Protein 8TRW (pdb70)

Structure (mmCIF, N/CA/C/O backbone):
data_8TRW
#
_entry.id   8TRW
#
_cell.length_a   68.353
_cell.length_b   88.789
_cell.length_c   108.166
_cell.angle_alpha   90.00
_cell.angle_beta   90.00
_cell.angle_gamma   90.00
#
_symmetry.space_group_name_H-M   'I 2 2 2'
#
loop_
_entity.id
_entity.type
_entity.pdbx_description
1 polymer 'Lipoyl synthase, mitochondrial'
2 branched alpha-D-glucopyranose-(1-1)-alpha-D-glucopyranose
3 non-polymer 2,3-DIHYDROXY-1,4-DITHIOBUTANE
4 non-polymer 'SULFATE ION'
5 non-polymer 'IRON/SULFUR CLUSTER'
6 water water
#
loop_
_atom_site.group_PDB
_atom_site.id
_atom_site.type_symbol
_atom_site.label_atom_id
_atom_site.label_alt_id
_atom_site.label_comp_id
_atom_site.label_asym_id
_atom_site.label_entity_id
_atom_site.label_seq_id
_atom_site.pdbx_PDB_ins_code
_atom_site.Cartn_x
_atom_site.Cartn_y
_atom_site.Cartn_z
_atom_site.occupancy
_atom_site.B_iso_or_equiv
_atom_site.auth_seq_id
_atom_site.auth_comp_id
_atom_site.auth_asym_id
_atom_site.auth_atom_id
_atom_site.pdbx_PDB_model_num
ATOM 1 N N . ARG A 1 75 ? 18.843 13.640 34.289 1.00 33.22 75 ARG A N 1
ATOM 2 C CA . ARG A 1 75 ? 19.354 13.334 32.951 1.00 32.70 75 ARG A CA 1
ATOM 3 C C . ARG A 1 75 ? 20.499 14.289 32.589 1.00 23.21 75 ARG A C 1
ATOM 4 O O . ARG A 1 75 ? 20.261 15.480 32.410 1.00 26.58 75 ARG A O 1
ATOM 12 N N . LEU A 1 76 ? 21.719 13.756 32.479 1.00 23.15 76 LEU A N 1
ATOM 13 C CA . LEU A 1 76 ? 22.878 14.577 32.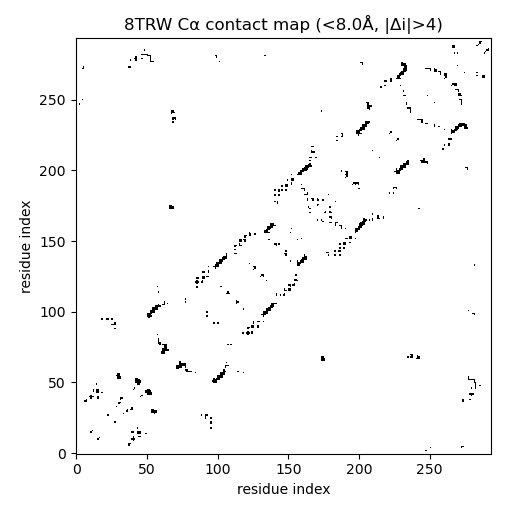160 1.00 19.70 76 LEU A CA 1
ATOM 14 C C . LEU A 1 76 ? 22.724 15.207 30.775 1.00 16.56 76 LEU A C 1
ATOM 15 O O . LEU A 1 76 ? 22.117 14.625 29.875 1.00 16.97 76 LEU A O 1
ATOM 20 N N . PRO A 1 77 ? 23.285 16.390 30.570 1.00 17.15 77 PRO A N 1
ATOM 21 C CA . PRO A 1 77 ? 23.278 16.990 29.238 1.00 16.87 77 PRO A CA 1
ATOM 22 C C . PRO A 1 77 ? 24.143 16.193 28.277 1.00 12.07 77 PRO A C 1
ATOM 23 O O . PRO A 1 77 ? 25.077 15.490 28.687 1.00 15.15 77 PRO A O 1
ATOM 27 N N . PRO A 1 78 ? 23.890 16.311 26.977 1.00 13.93 78 PRO A N 1
ATOM 28 C CA . PRO A 1 78 ? 24.531 15.409 26.010 1.00 16.81 78 PRO A CA 1
ATOM 29 C C . PRO A 1 78 ? 26.021 15.678 25.839 1.00 15.17 78 PRO A C 1
ATOM 30 O O . PRO A 1 78 ? 26.769 14.778 25.422 1.00 19.94 78 PRO A O 1
ATOM 34 N N . TRP A 1 79 ? 26.492 16.858 26.240 1.00 13.90 79 TRP A N 1
ATOM 35 C CA . TRP A 1 79 ? 27.908 17.140 26.128 1.00 15.09 79 TRP A CA 1
ATOM 36 C C . TRP A 1 79 ? 28.745 16.472 27.224 1.00 16.42 79 TRP A C 1
ATOM 37 O O . TRP A 1 79 ? 29.969 16.645 27.246 1.00 15.95 79 TRP A O 1
ATOM 48 N N . LEU A 1 80 ? 28.130 15.701 28.127 1.00 12.77 80 LEU A N 1
ATOM 49 C CA . LEU A 1 80 ? 28.870 14.932 29.124 1.00 13.16 80 LEU A CA 1
ATOM 50 C C . LEU A 1 80 ? 28.947 13.456 28.764 1.00 17.07 80 LEU A C 1
ATOM 51 O O . LEU A 1 80 ? 29.406 12.649 29.580 1.00 22.36 80 LEU A O 1
ATOM 56 N N . LYS A 1 81 ? 28.535 13.111 27.552 1.00 17.14 81 LYS A N 1
ATOM 57 C CA A LYS A 1 81 ? 28.553 11.749 27.053 0.42 25.39 81 LYS A CA 1
ATOM 58 C CA B LYS A 1 81 ? 28.525 11.756 27.027 0.58 25.39 81 LYS A CA 1
ATOM 59 C C . LYS A 1 81 ? 29.570 11.634 25.926 1.00 30.17 81 LYS A C 1
ATOM 60 O O . LYS A 1 81 ? 29.869 12.611 25.233 1.00 33.01 81 LYS A O 1
ATOM 71 N N . THR A 1 82 ? 30.112 10.430 25.754 1.00 30.19 82 THR A N 1
ATOM 72 C CA . THR A 1 82 ? 30.920 10.146 24.573 1.00 31.18 82 THR A CA 1
ATOM 73 C C . THR A 1 82 ? 30.438 8.859 23.927 1.00 31.58 82 THR A C 1
ATOM 74 O O . THR A 1 82 ? 29.772 8.028 24.558 1.00 31.46 82 THR A O 1
ATOM 78 N N . GLU A 1 83 ? 30.805 8.714 22.656 1.00 38.78 83 GLU A N 1
ATOM 79 C CA . GLU A 1 83 ? 30.615 7.460 21.947 1.00 40.05 83 GLU A CA 1
ATOM 80 C C . GLU A 1 83 ? 31.572 6.411 22.482 1.00 34.84 83 GLU A C 1
ATOM 81 O O . GLU A 1 83 ? 32.638 6.730 23.023 1.00 35.55 83 GLU A O 1
ATOM 87 N N . ILE A 1 84 ? 31.170 5.150 22.342 1.00 34.39 84 ILE A N 1
ATOM 88 C CA . ILE A 1 84 ? 32.019 4.030 22.718 1.00 34.48 84 ILE A CA 1
ATOM 89 C C . ILE A 1 84 ? 33.354 4.209 22.007 1.00 30.61 84 ILE A C 1
ATOM 90 O O . ILE A 1 84 ? 33.393 4.686 20.860 1.00 34.46 84 ILE A O 1
ATOM 95 N N . PRO A 1 85 ? 34.464 3.881 22.656 1.00 32.03 85 PRO A N 1
ATOM 96 C CA . PRO A 1 85 ? 35.758 3.939 21.971 1.00 28.52 85 PRO A CA 1
ATOM 97 C C . PRO A 1 85 ? 35.846 2.811 20.960 1.00 30.73 85 PRO A C 1
ATOM 98 O O . PRO A 1 85 ? 35.523 1.663 21.274 1.00 29.70 85 PRO A O 1
ATOM 102 N N . MET A 1 86 ? 36.270 3.148 19.736 1.00 29.69 86 MET A N 1
ATOM 103 C CA . MET A 1 86 ? 36.336 2.169 18.659 1.00 37.46 86 MET A CA 1
ATOM 104 C C . MET A 1 86 ? 37.574 2.303 17.788 1.00 32.63 86 MET A C 1
ATOM 105 O O . MET A 1 86 ? 37.717 1.537 16.829 1.00 37.04 86 MET A O 1
ATOM 110 N N . GLY A 1 87 ? 38.466 3.239 18.084 1.00 27.31 87 GLY A N 1
ATOM 111 C CA . GLY A 1 87 ? 39.580 3.486 17.192 1.00 33.71 87 GLY A CA 1
ATOM 112 C C . GLY A 1 87 ? 40.546 2.318 17.123 1.00 35.41 87 GLY A C 1
ATOM 113 O O . GLY A 1 87 ? 40.705 1.544 18.069 1.00 31.31 87 GLY A O 1
ATOM 114 N N . LYS A 1 88 ? 41.174 2.198 15.953 1.00 33.88 88 LYS A N 1
ATOM 115 C CA . LYS A 1 88 ? 42.272 1.266 15.720 1.00 33.30 88 LYS A CA 1
ATOM 116 C C . LYS A 1 88 ? 43.378 1.423 16.765 1.00 33.97 88 LYS A C 1
ATOM 117 O O . LYS A 1 88 ? 43.903 0.434 17.295 1.00 28.35 88 LYS A O 1
ATOM 123 N N . ASN A 1 89 ? 43.760 2.667 17.057 1.00 26.73 89 ASN A N 1
ATOM 124 C CA . ASN A 1 89 ? 44.835 2.911 18.019 1.00 19.36 89 ASN A CA 1
ATOM 125 C C . ASN A 1 89 ? 44.413 2.536 19.430 1.00 25.71 89 ASN A C 1
ATOM 126 O O . ASN A 1 89 ? 45.199 1.953 20.190 1.00 21.41 89 ASN A O 1
ATOM 131 N N . TYR A 1 90 ? 43.194 2.922 19.819 1.00 25.14 90 TYR A N 1
ATOM 132 C CA . TYR A 1 90 ? 42.659 2.510 21.111 1.00 22.84 90 TYR A CA 1
ATOM 133 C C . TYR A 1 90 ? 42.682 0.996 21.243 1.00 25.85 90 TYR A C 1
ATOM 134 O O . TYR A 1 90 ? 43.110 0.447 22.264 1.00 22.58 90 TYR A O 1
ATOM 143 N N . ASN A 1 91 ? 42.241 0.293 20.202 1.00 21.50 91 ASN A N 1
ATOM 144 C CA . ASN A 1 91 ? 42.163 -1.156 20.318 1.00 26.61 91 ASN A CA 1
ATOM 145 C C . ASN A 1 91 ? 43.544 -1.773 20.506 1.00 27.51 91 ASN A C 1
ATOM 146 O O . ASN A 1 91 ? 43.718 -2.677 21.332 1.00 22.78 91 ASN A O 1
ATOM 151 N N . LYS A 1 92 ? 44.543 -1.268 19.777 1.00 25.52 92 LYS A N 1
ATOM 152 C CA . LYS A 1 92 ? 45.897 -1.797 19.893 1.00 22.61 92 LYS A CA 1
ATOM 153 C C . LYS A 1 92 ? 46.480 -1.539 21.279 1.00 24.91 92 LYS A C 1
ATOM 154 O O . LYS A 1 92 ? 47.075 -2.445 21.879 1.00 23.11 92 LYS A O 1
ATOM 160 N N . LEU A 1 93 ? 46.304 -0.320 21.820 1.00 20.49 93 LEU A N 1
ATOM 161 C CA . LEU A 1 93 ? 46.755 -0.046 23.189 1.00 17.58 93 LEU A CA 1
ATOM 162 C C . LEU A 1 93 ? 46.043 -0.930 24.204 1.00 18.70 93 LEU A C 1
ATOM 163 O O . LEU A 1 93 ? 46.665 -1.460 25.137 1.00 19.15 93 LEU A O 1
ATOM 168 N N . LYS A 1 94 ? 44.731 -1.096 24.038 1.00 20.47 94 LYS A N 1
ATOM 169 C CA . LYS A 1 94 ? 43.948 -1.905 24.961 1.00 21.57 94 LYS A CA 1
ATOM 170 C C . LYS A 1 94 ? 44.411 -3.362 24.953 1.00 25.78 94 LYS A C 1
ATOM 171 O O . LYS A 1 94 ? 44.581 -3.971 26.013 1.00 23.96 94 LYS A O 1
ATOM 177 N N . ASN A 1 95 ? 44.657 -3.929 23.767 1.00 23.82 95 ASN A N 1
ATOM 178 C CA . ASN A 1 95 ? 45.091 -5.321 23.721 1.00 28.52 95 ASN A CA 1
ATOM 179 C C . ASN A 1 95 ? 46.450 -5.490 24.392 1.00 30.11 95 ASN A C 1
ATOM 180 O O . ASN A 1 95 ? 46.626 -6.370 25.240 1.00 30.68 95 ASN A O 1
ATOM 185 N N . THR A 1 96 ? 47.403 -4.612 24.066 1.00 26.02 96 THR A N 1
ATOM 186 C CA . THR A 1 96 ? 48.741 -4.699 24.659 1.00 24.49 96 THR A CA 1
ATOM 187 C C . THR A 1 96 ? 48.698 -4.584 26.182 1.00 26.93 96 THR A C 1
ATOM 188 O O . THR A 1 96 ? 49.412 -5.310 26.892 1.00 25.86 96 THR A O 1
ATOM 192 N N . LEU A 1 97 ? 47.869 -3.676 26.705 1.00 26.63 97 LEU A N 1
ATOM 193 C CA . LEU A 1 97 ? 47.798 -3.477 28.149 1.00 18.18 97 LEU A CA 1
ATOM 194 C C . LEU A 1 97 ? 47.348 -4.737 28.871 1.00 25.89 97 LEU A C 1
ATOM 195 O O . LEU A 1 97 ? 47.725 -4.961 30.020 1.00 22.60 97 LEU A O 1
ATOM 200 N N . ARG A 1 98 ? 46.542 -5.575 28.226 1.00 26.72 98 ARG A N 1
ATOM 201 C CA . ARG A 1 98 ? 45.926 -6.648 28.999 1.00 36.24 98 ARG A CA 1
ATOM 202 C C . ARG A 1 98 ? 46.944 -7.693 29.437 1.00 32.03 98 ARG A C 1
ATOM 203 O O . ARG A 1 98 ? 46.755 -8.348 30.472 1.00 35.51 98 ARG A O 1
ATOM 211 N N . ASN A 1 99 ? 48.038 -7.849 28.696 1.00 28.51 99 ASN A N 1
ATOM 212 C CA . ASN A 1 99 ? 49.074 -8.786 29.104 1.00 35.53 99 ASN A CA 1
ATOM 213 C C . ASN A 1 99 ? 50.166 -8.134 29.939 1.00 31.47 99 ASN A C 1
ATOM 214 O O . ASN A 1 99 ? 51.136 -8.810 30.290 1.00 35.73 99 ASN A O 1
ATOM 219 N N . LEU A 1 100 ? 50.024 -6.854 30.289 1.00 29.98 100 LEU A N 1
ATOM 220 C CA . LEU A 1 100 ? 50.949 -6.183 31.196 1.00 27.82 100 LEU A CA 1
ATOM 221 C C . LEU A 1 100 ? 50.387 -6.181 32.609 1.00 32.36 100 LEU A C 1
ATOM 222 O O . LEU A 1 100 ? 49.190 -6.375 32.824 1.00 40.06 100 LEU A O 1
ATOM 227 N N . ASN A 1 101 ? 51.264 -5.930 33.576 1.00 36.18 101 ASN A N 1
ATOM 228 C CA . ASN A 1 101 ? 50.855 -5.796 34.975 1.00 37.92 101 ASN A CA 1
ATOM 229 C C . ASN A 1 101 ? 50.817 -4.305 35.301 1.00 39.16 101 ASN A C 1
ATOM 230 O O . ASN A 1 101 ? 51.797 -3.725 35.780 1.00 40.77 101 ASN A O 1
ATOM 235 N N . LEU A 1 102 ? 49.663 -3.685 35.042 1.00 31.23 102 LEU A N 1
ATOM 236 C CA . LEU A 1 102 ? 49.532 -2.233 35.089 1.00 29.96 102 LEU A CA 1
ATOM 237 C C . LEU A 1 102 ? 48.053 -1.874 35.107 1.00 24.99 102 LEU A C 1
ATOM 238 O O . LEU A 1 102 ? 47.303 -2.328 34.241 1.00 32.71 102 LEU A O 1
ATOM 243 N N . HIS A 1 103 ? 47.635 -1.085 36.098 1.00 22.27 103 HIS A N 1
ATOM 244 C CA . HIS A 1 103 ? 46.287 -0.536 36.149 1.00 27.71 103 HIS A CA 1
ATOM 245 C C . HIS A 1 103 ? 46.291 0.938 35.764 1.00 21.27 103 HIS A C 1
ATOM 246 O O . HIS A 1 103 ? 47.217 1.679 36.100 1.00 22.53 103 HIS A O 1
ATOM 253 N N . THR A 1 104 ? 45.224 1.378 35.104 1.00 18.63 104 THR A N 1
ATOM 254 C CA . THR A 1 104 ? 45.107 2.783 34.734 1.00 16.84 104 THR A CA 1
ATOM 255 C C . THR A 1 104 ? 43.892 3.408 35.391 1.00 16.62 104 THR A C 1
ATOM 256 O O . THR A 1 104 ? 42.868 2.747 35.612 1.00 16.86 104 THR A O 1
ATOM 260 N N . VAL A 1 105 ? 44.028 4.693 35.721 1.00 13.27 105 VAL A N 1
ATOM 261 C CA . VAL A 1 105 ? 42.879 5.475 36.164 1.00 13.11 105 VAL A CA 1
ATOM 262 C C . VAL A 1 105 ? 41.847 5.528 35.049 1.00 13.75 105 VAL A C 1
ATOM 263 O O . VAL A 1 105 ? 40.637 5.508 35.312 1.00 16.72 105 VAL A O 1
ATOM 267 N N . CYS A 1 106 ? 42.314 5.573 33.784 1.00 13.91 106 CYS A N 1
ATOM 268 C CA . CYS A 1 106 ? 41.427 5.634 32.626 1.00 12.67 106 CYS A CA 1
ATOM 269 C C . CYS A 1 106 ? 40.377 4.549 32.708 1.00 15.91 106 CYS A C 1
ATOM 270 O O . CYS A 1 106 ? 39.188 4.794 32.479 1.00 18.49 106 CYS A O 1
ATOM 273 N N . GLU A 1 107 ? 40.815 3.338 33.019 1.00 14.17 107 GLU A N 1
ATOM 274 C CA . GLU A 1 107 ? 39.885 2.215 33.109 1.00 18.37 107 GLU A CA 1
ATOM 275 C C . GLU A 1 107 ? 39.190 2.157 34.457 1.00 22.79 107 GLU A C 1
ATOM 276 O O . GLU A 1 107 ? 37.979 1.913 34.527 1.00 21.45 107 GLU A O 1
ATOM 282 N N . GLU A 1 108 ? 39.937 2.351 35.537 1.00 22.10 108 GLU A N 1
ATOM 283 C CA . GLU A 1 108 ? 39.360 2.175 36.863 1.00 27.33 108 GLU A CA 1
ATOM 284 C C . GLU A 1 108 ? 38.257 3.187 37.127 1.00 28.89 108 GLU A C 1
ATOM 285 O O . GLU A 1 108 ? 37.215 2.846 37.708 1.00 25.60 108 GLU A O 1
ATOM 291 N N . ALA A 1 109 ? 38.450 4.428 36.679 1.00 19.20 109 ALA A N 1
ATOM 292 C CA . ALA A 1 109 ? 37.464 5.488 36.821 1.00 19.48 109 ALA A CA 1
ATOM 293 C C . ALA A 1 109 ? 36.402 5.463 35.725 1.00 20.70 109 ALA A C 1
ATOM 294 O O . ALA A 1 109 ? 35.543 6.360 35.703 1.00 28.24 109 ALA A O 1
ATOM 296 N N . ARG A 1 110 ? 36.450 4.487 34.820 1.00 19.43 110 ARG A N 1
ATOM 297 C CA . ARG A 1 110 ? 35.508 4.405 33.712 1.00 19.33 110 ARG A CA 1
ATOM 298 C C . ARG A 1 110 ? 35.459 5.741 32.977 1.00 24.40 110 ARG A C 1
ATOM 299 O O . ARG A 1 110 ? 34.400 6.344 32.793 1.00 20.76 110 ARG A O 1
ATOM 307 N N . CYS A 1 111 ? 36.637 6.244 32.596 1.00 17.51 111 CYS A N 1
ATOM 308 C CA . CYS A 1 111 ? 36.672 7.605 32.093 1.00 15.04 111 CYS A CA 1
ATOM 309 C C . CYS A 1 111 ? 36.049 7.666 30.703 1.00 14.55 111 CYS A C 1
ATOM 310 O O . CYS A 1 111 ? 36.355 6.840 29.840 1.00 17.32 111 CYS A O 1
ATOM 313 N N . PRO A 1 112 ? 35.208 8.664 30.437 1.00 15.27 112 PRO A N 1
ATOM 314 C CA . PRO A 1 112 ? 34.591 8.754 29.110 1.00 16.78 112 PRO A CA 1
ATOM 315 C C . PRO A 1 112 ? 35.555 9.174 28.032 1.00 15.65 112 PRO A C 1
ATOM 316 O O . PRO A 1 112 ? 35.185 9.118 26.857 1.00 16.54 112 PRO A O 1
ATOM 320 N N . ASN A 1 113 ? 36.784 9.589 28.381 1.00 12.70 113 ASN A N 1
ATOM 321 C CA . ASN A 1 113 ? 37.682 10.133 27.373 1.00 13.59 113 ASN A CA 1
ATOM 322 C C . ASN A 1 113 ? 38.640 9.108 26.779 1.00 12.83 113 ASN A C 1
ATOM 323 O O . ASN A 1 113 ? 39.451 9.478 25.933 1.00 11.23 113 ASN A O 1
ATOM 328 N N . ILE A 1 114 ? 38.528 7.830 27.146 1.00 12.59 114 ILE A N 1
ATOM 329 C CA . ILE A 1 114 ? 39.610 6.891 26.837 1.00 13.64 114 ILE A CA 1
ATOM 330 C C . ILE A 1 114 ? 39.834 6.752 25.334 1.00 15.13 114 ILE A C 1
ATOM 331 O O . ILE A 1 114 ? 40.979 6.661 24.875 1.00 15.55 114 ILE A O 1
ATOM 336 N N . GLY A 1 115 ? 38.763 6.773 24.537 1.00 14.20 115 GLY A N 1
ATOM 337 C CA . GLY A 1 115 ? 38.929 6.640 23.101 1.00 19.00 115 GLY A CA 1
ATOM 338 C C . GLY A 1 115 ? 39.682 7.796 22.484 1.00 19.98 115 GLY A C 1
ATOM 339 O O . GLY A 1 115 ? 40.339 7.640 21.445 1.00 24.04 115 GLY A O 1
ATOM 340 N N . GLU A 1 116 ? 39.601 8.963 23.107 1.00 14.31 116 GLU A N 1
ATOM 341 C CA . GLU A 1 116 ? 40.318 10.131 22.623 1.00 16.39 116 GLU A CA 1
ATOM 342 C C . GLU A 1 116 ? 41.756 10.139 23.145 1.00 14.17 116 GLU A C 1
ATOM 343 O O . GLU A 1 116 ? 42.706 10.359 22.381 1.00 15.06 116 GLU A O 1
ATOM 349 N N . CYS A 1 117 ? 41.938 9.888 24.436 1.00 11.51 117 CYS A N 1
ATOM 350 C CA . CYS A 1 117 ? 43.303 9.935 24.989 1.00 11.76 117 CYS A CA 1
ATOM 351 C C . CYS A 1 117 ? 44.193 8.818 24.454 1.00 12.76 117 CYS A C 1
ATOM 352 O O . CYS A 1 117 ? 45.391 9.020 24.256 1.00 11.84 117 CYS A O 1
ATOM 355 N N . TRP A 1 118 ? 43.656 7.612 24.297 1.00 12.24 118 TRP A N 1
ATOM 356 C CA . TRP A 1 118 ? 44.452 6.477 23.823 1.00 12.44 118 TRP A CA 1
ATOM 357 C C . TRP A 1 118 ? 44.488 6.446 22.287 1.00 13.30 118 TRP A C 1
ATOM 358 O O . TRP A 1 118 ? 43.902 5.582 21.628 1.00 19.10 118 TRP A O 1
ATOM 369 N N . GLY A 1 119 ? 45.186 7.432 21.710 1.00 13.06 119 GLY A N 1
ATOM 370 C CA . GLY A 1 119 ? 45.471 7.422 20.292 1.00 14.96 119 GLY A CA 1
ATOM 371 C C . GLY A 1 119 ? 44.419 8.030 19.406 1.00 16.93 119 GLY A C 1
ATOM 372 O O . GLY A 1 119 ? 44.550 7.945 18.180 1.00 19.40 119 GLY A O 1
ATOM 373 N N . GLY A 1 120 ? 43.415 8.696 19.971 1.00 17.22 120 GLY A N 1
ATOM 374 C CA . GLY A 1 120 ? 42.345 9.193 19.141 1.00 19.16 120 GLY A CA 1
ATOM 375 C C . GLY A 1 120 ? 42.507 10.597 18.605 1.00 19.21 120 GLY A C 1
ATOM 376 O O . GLY A 1 120 ? 41.663 11.045 17.814 1.00 26.04 120 GLY A O 1
ATOM 377 N N . GLY A 1 121 ? 43.558 11.316 18.991 1.00 18.64 121 GLY A N 1
ATOM 378 C CA . GLY A 1 121 ? 43.699 12.718 18.640 1.00 25.66 121 GLY A CA 1
ATOM 379 C C . GLY A 1 121 ? 44.487 12.945 17.353 1.00 23.97 121 GLY A C 1
ATOM 380 O O . GLY A 1 121 ? 44.894 12.014 16.657 1.00 21.17 121 GLY A O 1
ATOM 381 N N . GLU A 1 122 ? 44.734 14.234 17.076 1.00 20.39 122 GLU A N 1
ATOM 382 C CA . GLU A 1 122 ? 45.344 14.678 15.823 1.00 24.23 122 GLU A CA 1
ATOM 383 C C . GLU A 1 122 ? 46.752 14.122 15.628 1.00 26.30 122 GLU A C 1
ATOM 384 O O . GLU A 1 122 ? 47.151 13.808 14.502 1.00 26.12 122 GLU A O 1
ATOM 390 N N . TYR A 1 123 ? 47.530 14.013 16.698 1.00 23.61 123 TYR A N 1
ATOM 391 C CA . TYR A 1 123 ? 48.861 13.429 16.619 1.00 22.38 123 TYR A CA 1
ATOM 392 C C . TYR A 1 123 ? 48.882 11.944 16.923 1.00 24.28 123 TYR A C 1
ATOM 393 O O . TYR A 1 123 ? 49.969 11.346 16.965 1.00 24.19 123 TYR A O 1
ATOM 402 N N . ALA A 1 124 ? 47.718 11.350 17.197 1.00 20.71 124 ALA A N 1
ATOM 403 C CA . ALA A 1 124 ? 47.616 9.938 17.530 1.00 22.70 124 ALA A CA 1
ATOM 404 C C . ALA A 1 124 ? 48.456 9.571 18.753 1.00 19.66 124 ALA A C 1
ATOM 405 O O . ALA A 1 124 ? 48.905 8.432 18.872 1.00 21.49 124 ALA A O 1
ATOM 407 N N . THR A 1 125 ? 48.664 10.517 19.677 1.00 17.36 125 THR A N 1
ATOM 408 C CA . THR A 1 125 ? 49.424 10.198 20.877 1.00 16.53 125 THR A CA 1
ATOM 409 C C . THR A 1 125 ? 48.595 9.357 21.820 1.00 15.89 125 THR A C 1
ATOM 410 O O . THR A 1 125 ? 47.357 9.411 21.816 1.00 16.35 125 THR A O 1
ATOM 414 N N . ALA A 1 126 ? 49.296 8.559 22.622 1.00 15.36 126 ALA A N 1
ATOM 415 C CA . ALA A 1 126 ? 48.683 7.791 23.696 1.00 14.01 126 ALA A CA 1
ATOM 416 C C . ALA A 1 126 ? 49.047 8.450 25.024 1.00 14.28 126 ALA A C 1
ATOM 417 O O . ALA A 1 126 ? 50.229 8.504 25.388 1.00 12.42 126 ALA A O 1
ATOM 419 N N . THR A 1 127 ? 48.026 8.962 25.718 1.00 13.11 127 THR A N 1
ATOM 420 C CA . THR A 1 127 ? 48.119 9.497 27.073 1.00 11.03 127 THR A CA 1
ATOM 421 C C . THR A 1 127 ? 47.342 8.589 28.015 1.00 9.45 127 THR A C 1
ATOM 422 O O . THR A 1 127 ? 46.218 8.187 27.713 1.00 10.88 127 THR A O 1
ATOM 426 N N . ALA A 1 128 ? 47.901 8.309 29.187 1.00 10.58 128 ALA A N 1
ATOM 427 C CA . ALA A 1 128 ? 47.152 7.581 30.205 1.00 11.12 128 ALA A CA 1
ATOM 428 C C . ALA A 1 128 ? 47.607 8.069 31.575 1.00 11.65 128 ALA A C 1
ATOM 429 O O . ALA A 1 128 ? 48.681 8.670 31.720 1.00 10.60 128 ALA A O 1
ATOM 431 N N . THR A 1 129 ? 46.777 7.810 32.585 1.00 9.73 129 THR A N 1
ATOM 432 C CA . THR A 1 129 ? 47.020 8.213 33.949 1.00 8.94 129 THR A CA 1
ATOM 433 C C . THR A 1 129 ? 47.156 6.974 34.811 1.00 11.30 129 THR A C 1
ATOM 434 O O . THR A 1 129 ? 46.302 6.082 34.748 1.00 12.92 129 THR A O 1
ATOM 438 N N . ILE A 1 130 ? 48.235 6.921 35.593 1.00 10.55 130 ILE A N 1
ATOM 439 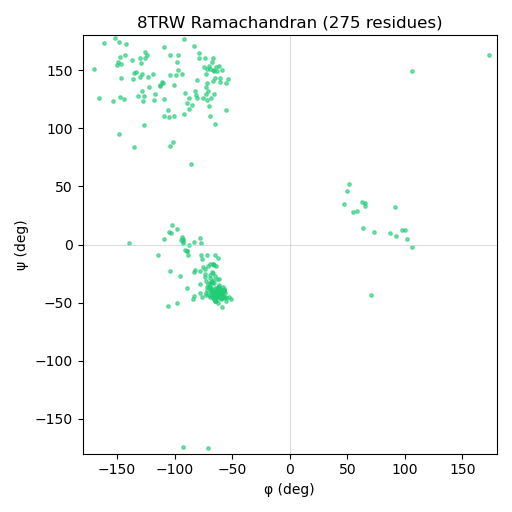C CA . ILE A 1 130 ? 48.558 5.779 36.445 1.00 11.08 130 ILE A CA 1
ATOM 440 C C . ILE A 1 130 ? 48.764 6.280 37.869 1.00 12.08 130 ILE A C 1
ATOM 441 O O . ILE A 1 130 ? 49.535 7.214 38.092 1.00 11.81 130 ILE A O 1
ATOM 446 N N . MET A 1 131 ? 48.068 5.675 38.836 1.00 13.09 131 MET A N 1
ATOM 447 C CA A MET A 1 131 ? 48.184 6.096 40.224 0.52 11.01 131 MET A CA 1
ATOM 448 C CA B MET A 1 131 ? 48.178 6.091 40.232 0.48 11.04 131 MET A CA 1
ATOM 449 C C . MET A 1 131 ? 49.295 5.312 40.911 1.00 15.91 131 MET A C 1
ATOM 450 O O . MET A 1 131 ? 49.326 4.083 40.843 1.00 19.78 131 MET A O 1
ATOM 459 N N . LEU A 1 132 ? 50.196 6.023 41.565 1.00 12.39 132 LEU A N 1
ATOM 460 C CA . LEU A 1 132 ? 51.271 5.399 42.333 1.00 14.50 132 LEU A CA 1
ATOM 461 C C . LEU A 1 132 ? 50.854 5.341 43.798 1.00 16.24 132 LEU A C 1
ATOM 462 O O . LEU A 1 132 ? 50.103 6.197 44.273 1.00 17.66 132 LEU A O 1
ATOM 467 N N . MET A 1 133 ? 51.345 4.322 44.518 1.00 14.48 133 MET A N 1
ATOM 468 C CA . MET A 1 133 ? 51.139 4.201 45.967 1.00 17.43 133 MET A CA 1
ATOM 469 C C . MET A 1 133 ? 49.671 3.998 46.327 1.00 28.54 133 MET A C 1
ATOM 470 O O . MET A 1 133 ? 49.199 4.523 47.346 1.00 20.36 133 MET A O 1
ATOM 475 N N . GLY A 1 134 ? 48.939 3.271 45.496 1.00 18.87 134 GLY A N 1
ATOM 476 C CA . GLY A 1 134 ? 47.605 2.828 45.856 1.00 21.55 134 GLY A CA 1
ATOM 477 C C . GLY A 1 134 ? 46.529 3.597 45.117 1.00 26.98 134 GLY A C 1
ATOM 478 O O . GLY A 1 134 ? 46.687 4.780 44.788 1.00 30.14 134 GLY A O 1
ATOM 479 N N . ASP A 1 135 ? 45.401 2.924 44.870 1.00 21.54 135 ASP A N 1
ATOM 480 C CA . ASP A 1 135 ? 44.299 3.522 44.129 1.00 19.18 135 ASP A CA 1
ATOM 481 C C . ASP A 1 135 ? 43.157 3.980 45.044 1.00 15.90 135 ASP A C 1
ATOM 482 O O . ASP A 1 135 ? 42.034 4.199 44.575 1.00 23.03 135 ASP A O 1
ATOM 487 N N . THR A 1 136 ? 43.415 4.110 46.333 1.00 13.43 136 THR A N 1
ATOM 488 C CA . THR A 1 136 ? 42.430 4.658 47.257 1.00 14.19 136 THR A CA 1
ATOM 489 C C . THR A 1 136 ? 43.048 5.815 48.027 1.00 14.64 136 THR A C 1
ATOM 490 O O . THR A 1 136 ? 44.275 5.991 48.052 1.00 16.35 136 THR A O 1
ATOM 494 N N . CYS A 1 137 ? 42.191 6.601 48.682 1.00 12.58 137 CYS A N 1
ATOM 495 C CA . CYS A 1 137 ? 42.649 7.679 49.556 1.00 11.91 137 CYS A CA 1
ATOM 496 C C . CYS A 1 137 ? 41.839 7.649 50.840 1.00 13.64 137 CYS A C 1
ATOM 497 O O . CYS A 1 137 ? 40.653 7.340 50.813 1.00 13.34 137 CYS A O 1
ATOM 500 N N . THR A 1 138 ? 42.467 8.034 51.952 1.00 12.91 138 THR A N 1
ATOM 501 C CA . THR A 1 138 ? 41.730 8.063 53.204 1.00 13.59 138 THR A CA 1
ATOM 502 C C . THR A 1 138 ? 41.000 9.367 53.489 1.00 13.35 138 THR A C 1
ATOM 503 O O . THR A 1 138 ? 40.215 9.397 54.443 1.00 13.99 138 THR A O 1
ATOM 507 N N . ARG A 1 139 ? 41.204 10.454 52.709 1.00 12.60 139 ARG A N 1
ATOM 508 C CA A ARG A 1 139 ? 40.739 11.769 53.150 0.37 13.13 139 ARG A CA 1
ATOM 509 C CA B ARG A 1 139 ? 40.733 11.751 53.191 0.63 13.18 139 ARG A CA 1
ATOM 510 C C . ARG A 1 139 ? 39.253 12.001 52.922 1.00 16.53 139 ARG A C 1
ATOM 511 O O . ARG A 1 139 ? 38.653 12.822 53.625 1.00 14.33 139 ARG A O 1
ATOM 526 N N . GLY A 1 140 ? 38.658 11.353 51.918 1.00 13.49 140 GLY A N 1
ATOM 527 C CA . GLY A 1 140 ? 37.214 11.534 51.708 1.00 14.53 140 GLY A CA 1
ATOM 528 C C . GLY A 1 140 ? 36.756 12.940 51.355 1.00 12.50 140 GLY A C 1
ATOM 529 O O . GLY A 1 140 ? 35.673 13.370 51.784 1.00 13.18 140 GLY A O 1
ATOM 530 N N . CYS A 1 141 ? 37.550 13.667 50.571 1.00 11.10 141 CYS A N 1
ATOM 531 C CA . CYS A 1 141 ? 37.199 15.048 50.226 1.00 10.76 141 CYS A CA 1
ATOM 532 C C . CYS A 1 141 ? 35.854 15.113 49.514 1.00 12.53 141 CYS A C 1
ATOM 533 O O . CYS A 1 141 ? 35.458 14.193 48.793 1.00 12.21 141 CYS A O 1
ATOM 536 N N . ARG A 1 142 ? 35.176 16.247 49.703 1.00 10.88 142 ARG A N 1
ATOM 537 C CA . ARG A 1 142 ? 33.773 16.425 49.321 1.00 11.59 142 ARG A CA 1
ATOM 538 C C . ARG A 1 142 ? 33.526 16.378 47.816 1.00 11.53 142 ARG A C 1
ATOM 539 O O . ARG A 1 142 ? 32.379 16.206 47.410 1.00 12.34 142 ARG A O 1
ATOM 547 N N . PHE A 1 143 ? 34.557 16.547 46.995 1.00 10.50 143 PHE A N 1
ATOM 548 C CA . PHE A 1 143 ? 34.404 16.629 45.539 1.00 10.69 143 PHE A CA 1
ATOM 549 C C . PHE A 1 143 ? 35.055 15.456 44.835 1.00 13.45 143 PHE A C 1
ATOM 550 O O . PHE A 1 143 ? 34.917 15.318 43.616 1.00 12.83 143 PHE A O 1
ATOM 558 N N . CYS A 1 144 ? 35.807 14.634 45.544 1.00 11.04 144 CYS A N 1
ATOM 559 C CA . CYS A 1 144 ? 36.805 13.783 44.911 1.00 9.74 144 CYS A CA 1
ATOM 560 C C . CYS A 1 144 ? 36.254 12.418 44.525 1.00 11.43 144 CYS A C 1
ATOM 561 O O . CYS A 1 144 ? 35.510 11.798 45.286 1.00 13.04 144 CYS A O 1
ATOM 564 N N A SER A 1 145 ? 36.629 11.959 43.321 0.41 12.74 145 SER A N 1
ATOM 565 N N B SER A 1 145 ? 36.624 11.950 43.330 0.59 12.73 145 SER A N 1
ATOM 566 C CA A SER A 1 145 ? 36.159 10.690 42.783 0.41 14.02 145 SER A CA 1
ATOM 567 C CA B SER A 1 145 ? 36.121 10.678 42.839 0.59 13.86 145 SER A CA 1
ATOM 568 C C A SER A 1 145 ? 37.054 9.514 43.138 0.41 14.28 145 SER A C 1
ATOM 569 C C B SER A 1 145 ? 37.056 9.513 43.131 0.59 14.23 145 SER A C 1
ATOM 570 O O A SER A 1 145 ? 36.689 8.372 42.835 0.41 16.79 145 SER A O 1
ATOM 571 O O B SER A 1 145 ? 36.726 8.377 42.771 0.59 16.83 145 SER A O 1
ATOM 576 N N . VAL A 1 146 ? 38.220 9.756 43.745 1.00 12.93 146 VAL A N 1
ATOM 577 C CA . VAL A 1 146 ? 39.098 8.645 44.102 1.00 12.95 146 VAL A CA 1
ATOM 578 C C . VAL A 1 146 ? 38.370 7.759 45.104 1.00 13.61 146 VAL A C 1
ATOM 579 O O . VAL A 1 146 ? 37.682 8.255 46.006 1.00 13.64 146 VAL A O 1
ATOM 583 N N . LYS A 1 147 ? 38.529 6.438 44.963 1.00 15.03 147 LYS A N 1
ATOM 584 C CA . LYS A 1 147 ? 37.899 5.510 45.906 1.00 13.59 147 LYS A CA 1
ATOM 585 C C . LYS A 1 147 ? 38.395 5.751 47.327 1.00 12.20 147 LYS A C 1
ATOM 586 O O . LYS A 1 147 ? 39.582 5.970 47.540 1.00 15.48 147 LYS A O 1
ATOM 592 N N . THR A 1 148 ? 37.483 5.675 48.306 1.00 15.30 148 THR A N 1
ATOM 593 C CA . THR A 1 148 ? 37.827 5.921 49.706 1.00 13.11 148 THR A CA 1
ATOM 594 C C . THR A 1 148 ? 38.167 4.604 50.398 1.00 15.71 148 THR A C 1
ATOM 595 O O . THR A 1 148 ? 37.605 3.552 50.077 1.00 20.74 148 THR A O 1
ATOM 599 N N . ALA A 1 149 ? 39.099 4.677 51.344 1.00 14.27 149 ALA A N 1
ATOM 600 C CA . ALA A 1 149 ? 39.430 3.528 52.185 1.00 17.30 149 ALA A CA 1
ATOM 601 C C . ALA A 1 149 ? 39.816 4.040 53.560 1.00 18.61 149 ALA A C 1
ATOM 602 O O . ALA A 1 149 ? 40.262 5.179 53.718 1.00 23.36 149 ALA A O 1
ATOM 604 N N . ARG A 1 150 ? 39.663 3.185 54.583 1.00 18.78 150 ARG A N 1
ATOM 605 C CA . ARG A 1 150 ? 40.004 3.703 55.905 1.00 22.07 150 ARG A CA 1
ATOM 606 C C . ARG A 1 150 ? 41.504 3.743 56.176 1.00 24.65 150 ARG A C 1
ATOM 607 O O . ARG A 1 150 ? 41.950 4.538 57.009 1.00 29.81 150 ARG A O 1
ATOM 615 N N . ASN A 1 151 ? 42.309 2.949 55.502 1.00 19.91 151 ASN A N 1
ATOM 616 C CA . ASN A 1 151 ? 43.724 3.170 55.738 1.00 23.53 151 ASN A CA 1
ATOM 617 C C . ASN A 1 151 ? 44.509 3.139 54.440 1.00 24.98 151 ASN A C 1
ATOM 618 O O . ASN A 1 151 ? 44.043 2.610 53.420 1.00 18.35 151 ASN A O 1
ATOM 623 N N . PRO A 1 152 ? 45.696 3.744 54.432 1.00 21.12 152 PRO A N 1
ATOM 624 C CA . PRO A 1 152 ? 46.532 3.675 53.250 1.00 20.34 152 PRO A CA 1
ATOM 625 C C . PRO A 1 152 ? 47.049 2.268 53.053 1.00 22.32 152 PRO A C 1
ATOM 626 O O . PRO A 1 152 ? 47.249 1.515 54.027 1.00 22.81 152 PRO A O 1
ATOM 630 N N . PRO A 1 153 ? 47.302 1.865 51.818 1.00 24.55 153 PRO A N 1
ATOM 631 C CA . PRO A 1 153 ? 47.922 0.569 51.554 1.00 26.21 153 PRO A CA 1
ATOM 632 C C . PRO A 1 153 ? 49.415 0.646 51.794 1.00 21.61 153 PRO A C 1
ATOM 633 O O . PRO A 1 153 ? 49.981 1.746 51.868 1.00 26.81 153 PRO A O 1
ATOM 637 N N . PRO A 1 154 ? 50.096 -0.491 51.899 1.00 20.64 154 PRO A N 1
ATOM 638 C CA . PRO A 1 154 ? 51.546 -0.448 52.104 1.00 22.99 154 PRO A CA 1
ATOM 639 C C . PRO A 1 154 ? 52.287 0.003 50.844 1.00 22.81 154 PRO A C 1
ATOM 640 O O . PRO A 1 154 ? 51.856 -0.230 49.712 1.00 23.91 154 PRO A O 1
ATOM 644 N N . LEU A 1 155 ? 53.430 0.631 51.064 1.00 30.94 155 LEU A N 1
ATOM 645 C CA . LEU A 1 155 ? 54.298 1.018 49.963 1.00 31.33 155 LEU A CA 1
ATOM 646 C C . LEU A 1 155 ? 54.964 -0.223 49.376 1.00 29.38 155 LEU A C 1
ATOM 647 O O . LEU A 1 155 ? 55.599 -0.991 50.105 1.00 27.07 155 LEU A O 1
ATOM 652 N N . ASP A 1 156 ? 54.799 -0.441 48.073 1.00 25.41 156 ASP A N 1
ATOM 653 C CA . ASP A 1 156 ? 55.460 -1.540 47.377 1.00 23.79 156 ASP A CA 1
ATOM 654 C C . ASP A 1 156 ? 56.791 -1.029 46.829 1.00 26.08 156 ASP A C 1
ATOM 655 O O . ASP A 1 156 ? 56.818 -0.209 45.901 1.00 21.10 156 ASP A O 1
ATOM 660 N N . ALA A 1 157 ? 57.901 -1.533 47.378 1.00 23.06 157 ALA A N 1
ATOM 661 C CA . ALA A 1 157 ? 59.204 -1.025 46.957 1.00 21.98 157 ALA A CA 1
ATOM 662 C C . ALA A 1 157 ? 59.563 -1.411 45.528 1.00 19.90 157 ALA A C 1
ATOM 663 O O . ALA A 1 157 ? 60.448 -0.775 44.945 1.00 22.30 157 ALA A O 1
ATOM 665 N N . SER A 1 158 ? 58.893 -2.402 44.947 1.00 20.24 158 SER A N 1
ATOM 666 C CA . SER A 1 158 ? 59.158 -2.784 43.569 1.00 25.43 158 SER A CA 1
ATOM 667 C C . SER A 1 158 ? 58.314 -2.007 42.571 1.00 23.56 158 SER A C 1
ATOM 668 O O . SER A 1 158 ? 58.506 -2.189 41.359 1.00 21.17 158 SER A O 1
ATOM 671 N N . GLU A 1 159 ? 57.374 -1.177 43.052 1.00 18.92 159 GLU A N 1
ATOM 672 C CA . GLU A 1 159 ? 56.479 -0.469 42.138 1.00 14.79 159 GLU A CA 1
ATOM 673 C C . GLU A 1 159 ? 57.210 0.516 41.224 1.00 17.68 159 GLU A C 1
ATOM 674 O O . GLU A 1 159 ? 56.892 0.543 40.024 1.00 17.93 159 GLU A O 1
ATOM 680 N N . PRO A 1 160 ? 58.159 1.333 41.695 1.00 16.80 160 PRO A N 1
ATOM 681 C CA . PRO A 1 160 ? 58.849 2.241 40.753 1.00 16.25 160 PRO A CA 1
ATOM 682 C C . PRO A 1 160 ? 59.484 1.517 39.576 1.00 15.90 160 PRO A C 1
ATOM 683 O O . PRO A 1 160 ? 59.254 1.902 38.426 1.00 17.00 160 PRO A O 1
ATOM 687 N N . TYR A 1 161 ? 60.245 0.442 39.837 1.00 16.72 161 TYR A N 1
ATOM 688 C CA . TYR A 1 161 ? 60.854 -0.332 38.756 1.00 19.30 161 TYR A CA 1
ATOM 689 C C . TYR A 1 161 ? 59.793 -0.995 37.883 1.00 19.91 161 TYR A C 1
ATOM 690 O O . TYR A 1 161 ? 59.869 -0.948 36.649 1.00 20.68 161 TYR A O 1
ATOM 699 N N . ASN A 1 162 ? 58.815 -1.663 38.506 1.00 17.96 162 ASN A N 1
ATOM 700 C CA . ASN A 1 162 ? 57.859 -2.434 37.713 1.00 21.26 162 ASN A CA 1
ATOM 701 C C . ASN A 1 162 ? 56.961 -1.526 36.885 1.00 16.49 162 ASN A C 1
ATOM 702 O O . ASN A 1 162 ? 56.629 -1.847 35.741 1.00 19.13 162 ASN A O 1
ATOM 707 N N . THR A 1 163 ? 56.525 -0.409 37.469 1.00 15.90 163 THR A N 1
ATOM 708 C CA . THR A 1 163 ? 55.606 0.480 36.770 1.00 14.73 163 THR A CA 1
ATOM 709 C C . THR A 1 163 ? 56.304 1.222 35.643 1.00 15.56 163 THR A C 1
ATOM 710 O O . THR A 1 163 ? 55.750 1.351 34.544 1.00 16.09 163 THR A O 1
ATOM 714 N N . ALA A 1 164 ? 57.546 1.650 35.868 1.00 16.85 164 ALA A N 1
ATOM 715 C CA . ALA A 1 164 ? 58.316 2.241 34.775 1.00 15.27 164 ALA A CA 1
ATOM 716 C C . ALA A 1 164 ? 58.512 1.239 33.647 1.00 15.75 164 ALA A C 1
ATOM 717 O O . ALA A 1 164 ? 58.376 1.583 32.473 1.00 15.91 164 ALA A O 1
ATOM 719 N N . LYS A 1 165 ? 58.812 -0.020 33.994 1.00 16.44 165 LYS A N 1
ATOM 720 C CA . LYS A 1 165 ? 59.021 -1.034 32.963 1.00 17.95 165 LYS A CA 1
ATOM 721 C C . LYS A 1 165 ? 57.751 -1.249 32.153 1.00 19.21 165 LYS A C 1
ATOM 722 O O . LYS A 1 165 ? 57.793 -1.294 30.913 1.00 20.43 165 LYS A O 1
ATOM 728 N N . ALA A 1 166 ? 56.599 -1.339 32.832 1.00 17.16 166 ALA A N 1
ATOM 729 C CA . ALA A 1 166 ? 55.343 -1.609 32.145 1.00 21.46 166 ALA A CA 1
ATOM 730 C C . ALA A 1 166 ? 54.935 -0.449 31.244 1.00 19.33 166 ALA A C 1
ATOM 731 O O . ALA A 1 166 ? 54.461 -0.663 30.121 1.00 20.55 166 ALA A O 1
ATOM 733 N N . ILE A 1 167 ? 55.108 0.789 31.725 1.00 15.33 167 ILE A N 1
ATOM 734 C CA . ILE A 1 167 ? 54.765 1.951 30.906 1.00 13.94 167 ILE A CA 1
ATOM 735 C C . ILE A 1 167 ? 55.587 1.965 29.628 1.00 14.67 167 ILE A C 1
ATOM 736 O O . ILE A 1 167 ? 55.063 2.219 28.531 1.00 19.41 167 ILE A O 1
ATOM 741 N N . ALA A 1 168 ? 56.899 1.735 29.764 1.00 16.84 168 ALA A N 1
ATOM 742 C CA . ALA A 1 168 ? 57.790 1.736 28.603 1.00 17.74 168 ALA A CA 1
ATOM 743 C C . ALA A 1 168 ? 57.428 0.625 27.623 1.00 22.12 168 ALA A C 1
ATOM 744 O O . ALA A 1 168 ? 57.419 0.850 26.410 1.00 25.02 168 ALA A O 1
ATOM 746 N N . GLU A 1 169 ? 57.093 -0.570 28.130 1.00 19.52 169 GLU A N 1
ATOM 747 C CA A GLU A 1 169 ? 56.702 -1.631 27.215 0.50 28.36 169 GLU A CA 1
ATOM 748 C CA B GLU A 1 169 ? 56.651 -1.679 27.278 0.50 28.37 169 GLU A CA 1
ATOM 749 C C . GLU A 1 169 ? 55.383 -1.302 26.523 1.00 26.50 169 GLU A C 1
ATOM 750 O O . GLU A 1 169 ? 55.275 -1.483 25.304 1.00 30.56 169 GLU A O 1
ATOM 761 N N . TRP A 1 170 ? 54.398 -0.768 27.261 1.00 22.80 170 TRP A N 1
ATOM 762 C CA . TRP A 1 170 ? 53.101 -0.414 26.687 1.00 22.70 170 TRP A CA 1
ATOM 763 C C . TRP A 1 170 ? 53.248 0.560 25.530 1.00 25.22 170 TRP A C 1
ATOM 764 O O . TRP A 1 170 ? 52.556 0.440 24.512 1.00 32.22 170 TRP A O 1
ATOM 775 N N . GLY A 1 171 ? 54.155 1.513 25.654 1.00 23.18 171 GLY A N 1
ATOM 776 C CA . GLY A 1 171 ? 54.393 2.439 24.573 1.00 29.97 171 GLY A CA 1
ATOM 777 C C . GLY A 1 171 ? 53.560 3.695 24.630 1.00 23.70 171 GLY A C 1
ATOM 778 O O . GLY A 1 171 ? 53.226 4.247 23.580 1.00 28.68 171 GLY A O 1
ATOM 779 N N . LEU A 1 172 ? 53.235 4.180 25.824 1.00 22.04 172 LEU A N 1
ATOM 780 C CA . LEU A 1 172 ? 52.610 5.491 25.934 1.00 16.36 172 LEU A CA 1
ATOM 781 C C . LEU A 1 172 ? 53.531 6.570 25.393 1.00 19.56 172 LEU A C 1
ATOM 782 O O . LEU A 1 172 ? 54.762 6.450 25.423 1.00 19.42 172 LEU A O 1
ATOM 787 N N . ASP A 1 173 ? 52.933 7.657 24.934 1.00 13.58 173 ASP A N 1
ATOM 788 C CA . ASP A 1 173 ? 53.714 8.825 24.569 1.00 14.42 173 ASP A CA 1
ATOM 789 C C . ASP A 1 173 ? 53.803 9.832 25.695 1.00 12.55 173 ASP A C 1
ATOM 790 O O . ASP A 1 173 ? 54.763 10.616 25.745 1.00 12.71 173 ASP A O 1
ATOM 795 N N . TYR A 1 174 ? 52.801 9.835 26.569 1.00 10.14 174 TYR A N 1
ATOM 796 C CA . TYR A 1 174 ? 52.716 10.786 27.673 1.00 9.26 174 TYR A CA 1
ATOM 797 C C . TYR A 1 174 ? 52.032 10.077 28.823 1.00 10.85 174 TYR A C 1
ATOM 798 O O . TYR A 1 174 ? 50.953 9.505 28.630 1.00 10.62 174 TYR A O 1
ATOM 807 N N . VAL A 1 175 ? 52.655 10.088 30.001 1.00 8.99 175 VAL A N 1
ATOM 808 C CA . VAL A 1 175 ? 52.056 9.440 31.165 1.00 10.58 175 VAL A CA 1
ATOM 809 C C . VAL A 1 175 ? 51.885 10.471 32.272 1.00 10.44 175 VAL A C 1
ATOM 810 O O . VAL A 1 175 ? 52.778 11.294 32.526 1.00 9.90 175 VAL A O 1
ATOM 814 N N . VAL A 1 176 ? 50.716 10.441 32.907 1.00 11.00 176 VAL A N 1
ATOM 815 C CA . VAL A 1 176 ? 50.470 11.222 34.116 1.00 9.09 176 VAL A CA 1
ATOM 816 C C . VAL A 1 176 ? 50.601 10.262 35.284 1.00 11.13 176 VAL A C 1
ATOM 817 O O . VAL A 1 176 ? 49.760 9.374 35.438 1.00 12.40 176 VAL A O 1
ATOM 821 N N . LEU A 1 177 ? 51.651 10.434 36.086 1.00 8.76 177 LEU A N 1
ATOM 822 C CA . LEU A 1 177 ? 51.834 9.695 37.333 1.00 9.38 177 LEU A CA 1
ATOM 823 C C . LEU A 1 177 ? 51.162 10.490 38.437 1.00 11.65 177 LEU A C 1
ATOM 824 O O . LEU A 1 177 ? 51.508 11.652 38.658 1.00 13.42 177 LEU A O 1
ATOM 829 N N . THR A 1 178 ? 50.206 9.890 39.129 1.00 11.05 178 THR A N 1
ATOM 830 C CA . THR A 1 178 ? 49.499 10.669 40.128 1.00 11.75 178 THR A CA 1
ATOM 831 C C . THR A 1 178 ? 49.478 9.929 41.456 1.00 14.32 178 THR A C 1
ATOM 832 O O . THR A 1 178 ? 49.714 8.725 41.526 1.00 14.63 178 THR A O 1
ATOM 836 N N . SER A 1 179 ? 49.320 10.694 42.524 1.00 13.24 179 SER A N 1
ATOM 837 C CA . SER A 1 179 ? 49.248 10.059 43.830 1.00 14.07 179 SER A CA 1
ATOM 838 C C . SER A 1 179 ? 48.359 10.883 44.730 1.00 14.32 179 SER A C 1
ATOM 839 O O . SER A 1 179 ? 48.143 12.077 44.505 1.00 13.66 179 SER A O 1
ATOM 842 N N . VAL A 1 180 ? 47.832 10.212 45.747 1.00 13.02 180 VAL A N 1
ATOM 843 C CA . VAL A 1 180 ? 46.898 10.854 46.677 1.00 13.55 180 VAL A CA 1
ATOM 844 C C . VAL A 1 180 ? 47.690 11.416 47.846 1.00 18.23 180 VAL A C 1
ATOM 845 O O . VAL A 1 180 ? 48.910 11.226 47.942 1.00 19.86 180 VAL A O 1
ATOM 849 N N . ASP A 1 181 ? 47.004 12.095 48.762 1.00 14.44 181 ASP A N 1
ATOM 850 C CA . ASP A 1 181 ? 47.661 12.610 49.953 1.00 14.99 181 ASP A CA 1
ATOM 851 C C . ASP A 1 181 ? 48.044 11.434 50.848 1.00 21.05 181 ASP A C 1
ATOM 852 O O . ASP A 1 181 ? 47.179 10.736 51.383 1.00 19.93 181 ASP A O 1
ATOM 857 N N . ARG A 1 182 ? 49.344 11.179 50.965 1.00 19.59 182 ARG A N 1
ATOM 858 C CA . ARG A 1 182 ? 49.855 10.097 51.803 1.00 22.88 182 ARG A CA 1
ATOM 859 C C . ARG A 1 182 ? 50.424 10.738 53.067 1.00 23.76 182 ARG A C 1
ATOM 860 O O . ARG A 1 182 ? 51.620 10.989 53.190 1.00 31.52 182 ARG A O 1
ATOM 868 N N . ASP A 1 183 ? 49.528 10.987 54.029 1.00 32.06 183 ASP A N 1
ATOM 869 C CA . ASP A 1 183 ? 49.932 11.592 55.295 1.00 40.37 183 ASP A CA 1
ATOM 870 C C . ASP A 1 183 ? 50.816 10.669 56.106 1.00 35.34 183 ASP A C 1
ATOM 871 O O . ASP A 1 183 ? 51.600 11.136 56.936 1.00 42.75 183 ASP A O 1
ATOM 876 N N . ASP A 1 184 ? 50.710 9.362 55.876 1.00 34.06 184 ASP A N 1
ATOM 877 C CA . ASP A 1 184 ? 51.487 8.409 56.643 1.00 35.78 184 ASP A CA 1
ATOM 878 C C . ASP A 1 184 ? 52.979 8.522 56.367 1.00 31.08 184 ASP A C 1
ATOM 879 O O . ASP A 1 184 ? 53.780 8.016 57.160 1.00 37.61 184 ASP A O 1
ATOM 884 N N . MET A 1 185 ? 53.381 9.182 55.255 1.00 24.05 185 MET A N 1
ATOM 885 C CA . MET A 1 185 ? 54.811 9.193 55.016 1.00 28.66 185 MET A CA 1
ATOM 886 C C . MET A 1 185 ? 55.405 10.579 55.211 1.00 22.26 185 MET A C 1
ATOM 887 O O . MET A 1 185 ? 54.788 11.578 54.816 1.00 26.61 185 MET A O 1
ATOM 892 N N . PRO A 1 186 ? 56.598 10.667 55.817 1.00 30.79 186 PRO A N 1
ATOM 893 C CA . PRO A 1 186 ? 57.174 11.992 56.107 1.00 31.67 186 PRO A CA 1
ATOM 894 C C . PRO A 1 186 ? 57.331 12.860 54.876 1.00 27.82 186 PRO A C 1
ATOM 895 O O . PRO A 1 186 ? 57.086 14.070 54.939 1.00 39.89 186 PRO A O 1
ATOM 899 N N . ASP A 1 187 ? 57.748 12.279 53.754 1.00 26.68 187 ASP A N 1
ATOM 900 C CA . ASP A 1 187 ? 57.903 13.046 52.528 1.00 25.32 187 ASP A CA 1
ATOM 901 C C . ASP A 1 187 ? 56.709 12.909 51.601 1.00 19.29 187 ASP A C 1
ATOM 902 O O . ASP A 1 187 ? 56.808 13.287 50.427 1.00 21.57 187 ASP A O 1
ATOM 907 N N . GLY A 1 188 ? 55.592 12.370 52.090 1.00 20.28 188 GLY A N 1
ATOM 908 C CA . GLY A 1 188 ? 54.404 12.244 51.267 1.00 21.43 188 GLY A CA 1
ATOM 909 C C . GLY A 1 188 ? 54.549 11.334 50.069 1.00 20.82 188 GLY A C 1
ATOM 910 O O . GLY A 1 188 ? 53.695 11.370 49.170 1.00 19.23 188 GLY A O 1
ATOM 911 N N . G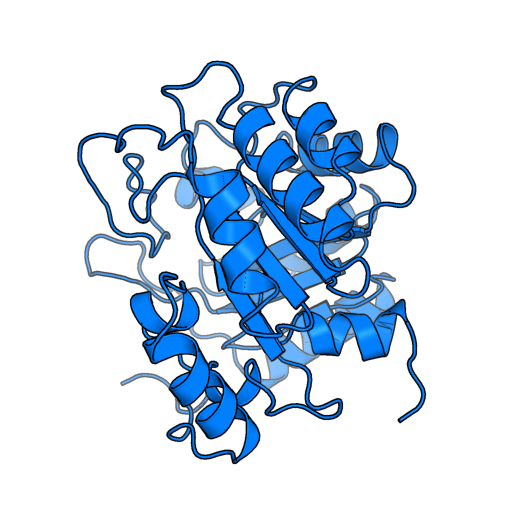LY A 1 189 ? 55.594 10.515 50.020 1.00 17.15 189 GLY A N 1
ATOM 912 C CA . GLY A 1 189 ? 55.825 9.678 48.866 1.00 19.72 189 GLY A CA 1
ATOM 913 C C . GLY A 1 189 ? 56.726 10.282 47.808 1.00 17.74 189 GLY A C 1
ATOM 914 O O . GLY A 1 189 ? 56.906 9.665 46.752 1.00 17.09 189 GLY A O 1
ATOM 915 N N . ALA A 1 190 ? 57.345 11.436 48.079 1.00 15.84 190 ALA A N 1
ATOM 916 C CA . ALA A 1 190 ? 58.106 12.124 47.041 1.00 16.77 190 ALA A CA 1
ATOM 917 C C . ALA A 1 190 ? 59.261 11.284 46.510 1.00 19.03 190 ALA A C 1
ATOM 918 O O . ALA A 1 190 ? 59.532 11.300 45.305 1.00 16.93 190 ALA A O 1
ATOM 920 N N . GLU A 1 191 ? 59.974 10.561 47.378 1.00 17.06 191 GLU A N 1
ATOM 921 C CA . GLU A 1 191 ? 61.103 9.783 46.871 1.00 16.19 191 GLU A CA 1
ATOM 922 C C . GLU A 1 191 ? 60.623 8.641 45.994 1.00 15.58 191 GLU A C 1
ATOM 923 O O . GLU A 1 191 ? 61.237 8.340 44.965 1.00 17.52 191 GLU A O 1
ATOM 929 N N . HIS A 1 192 ? 59.500 8.019 46.371 1.00 14.15 192 HIS A N 1
ATOM 930 C CA . HIS A 1 192 ? 58.918 6.926 45.601 1.00 15.77 192 HIS A CA 1
ATOM 931 C C . HIS A 1 192 ? 58.491 7.415 44.226 1.00 16.90 192 HIS A C 1
ATOM 932 O O . HIS A 1 192 ? 58.758 6.761 43.208 1.00 17.00 192 HIS A O 1
ATOM 939 N N . ILE A 1 193 ? 57.860 8.589 44.176 1.00 13.30 1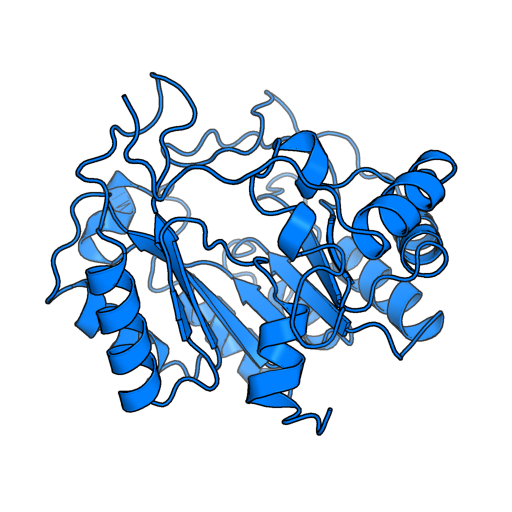93 ILE A N 1
ATOM 940 C CA . ILE A 1 193 ? 57.492 9.178 42.887 1.00 13.38 193 ILE A CA 1
ATOM 941 C C . ILE A 1 193 ? 58.738 9.459 42.059 1.00 13.46 193 ILE A C 1
ATOM 942 O O . ILE A 1 193 ? 58.827 9.074 40.888 1.00 13.81 193 ILE A O 1
ATOM 947 N N . ALA A 1 194 ? 59.719 10.134 42.659 1.00 14.12 194 ALA A N 1
ATOM 948 C CA . ALA A 1 194 ? 60.929 10.495 41.919 1.00 13.50 194 ALA A CA 1
ATOM 949 C C . ALA A 1 194 ? 61.665 9.265 41.392 1.00 13.56 194 ALA A C 1
ATOM 950 O O . ALA A 1 194 ? 62.221 9.291 40.289 1.00 14.44 194 ALA A O 1
ATOM 952 N N . LYS A 1 195 ? 61.705 8.188 42.173 1.00 14.97 195 LYS A N 1
ATOM 953 C CA . LYS A 1 195 ? 62.332 6.961 41.703 1.00 15.75 195 LYS A CA 1
ATOM 954 C C . LYS A 1 195 ? 61.637 6.418 40.457 1.00 13.54 195 LYS A C 1
ATOM 955 O O . LYS A 1 195 ? 62.295 5.865 39.552 1.00 14.78 195 LYS A O 1
ATOM 961 N N . THR A 1 196 ? 60.295 6.495 40.427 1.00 12.52 196 THR A N 1
ATOM 962 C CA . THR A 1 196 ? 59.548 5.989 39.279 1.00 12.07 196 THR A CA 1
ATOM 963 C C . THR A 1 196 ? 59.868 6.810 38.041 1.00 13.57 196 THR A C 1
ATOM 964 O O . THR A 1 196 ? 60.101 6.259 36.960 1.00 13.18 196 THR A O 1
ATOM 968 N N . VAL A 1 197 ? 59.853 8.140 38.184 1.00 12.37 197 VAL A N 1
ATOM 969 C CA . VAL A 1 197 ? 60.215 9.007 37.060 1.00 12.67 197 VAL A CA 1
ATOM 970 C C . VAL A 1 197 ? 61.608 8.654 36.546 1.00 12.09 197 VAL A C 1
ATOM 971 O O . VAL A 1 197 ? 61.845 8.540 35.336 1.00 13.65 197 VAL A O 1
ATOM 975 N N . SER A 1 198 ? 62.548 8.465 37.471 1.00 12.08 198 SER A N 1
ATOM 976 C CA . SER A 1 198 ? 63.940 8.238 37.099 1.00 15.56 198 SER A CA 1
ATOM 977 C C . SER A 1 198 ? 64.107 6.937 36.328 1.00 16.74 198 SER A C 1
ATOM 978 O O . SER A 1 198 ? 64.794 6.900 35.302 1.00 14.95 198 SER A O 1
ATOM 981 N N . TYR A 1 199 ? 63.478 5.851 36.805 1.00 15.02 199 TYR A N 1
ATOM 982 C CA . TYR A 1 199 ? 63.519 4.603 36.044 1.00 17.18 199 TYR A CA 1
ATOM 983 C C . TYR A 1 199 ? 62.922 4.778 34.657 1.00 15.34 199 TYR A C 1
ATOM 984 O O . TYR A 1 199 ? 63.440 4.223 33.684 1.00 17.37 199 TYR A O 1
ATOM 993 N N . LEU A 1 200 ? 61.784 5.482 34.559 1.00 13.24 200 LEU A N 1
ATOM 994 C CA . LEU A 1 200 ? 61.116 5.619 33.273 1.00 13.49 200 LEU A CA 1
ATOM 995 C C . LEU A 1 200 ? 61.975 6.414 32.295 1.00 15.66 200 LEU A C 1
ATOM 996 O O . LEU A 1 200 ? 62.118 6.027 31.132 1.00 16.86 200 LEU A O 1
ATOM 1001 N N . LYS A 1 201 ? 62.562 7.531 32.757 1.00 13.61 201 LYS A N 1
ATOM 1002 C CA . LYS A 1 201 ? 63.360 8.375 31.863 1.00 16.04 201 LYS A CA 1
ATOM 1003 C C . LYS A 1 201 ? 64.649 7.683 31.454 1.00 14.63 201 LYS A C 1
ATOM 1004 O O . LYS A 1 201 ? 65.186 7.957 30.371 1.00 18.17 201 LYS A O 1
ATOM 1010 N N . GLU A 1 202 ? 65.173 6.805 32.315 1.00 14.41 202 GLU A N 1
ATOM 1011 C CA . GLU A 1 202 ? 66.348 6.020 31.936 1.00 15.22 202 GLU A CA 1
ATOM 1012 C C . GLU A 1 202 ? 65.978 4.964 30.900 1.00 17.94 202 GLU A C 1
ATOM 1013 O O . GLU A 1 202 ? 66.734 4.705 29.960 1.00 21.61 202 GLU A O 1
ATOM 1019 N N . ARG A 1 203 ? 64.791 4.393 31.025 1.00 18.45 203 ARG A N 1
ATOM 1020 C CA . ARG A 1 203 ? 64.348 3.328 30.138 1.00 16.65 203 ARG A CA 1
ATOM 1021 C C . ARG A 1 203 ? 63.936 3.856 28.767 1.00 15.12 203 ARG A C 1
ATOM 1022 O O . ARG A 1 203 ? 64.260 3.258 27.736 1.00 21.78 203 ARG A O 1
ATOM 1030 N N . ASN A 1 204 ? 63.163 4.942 28.724 1.00 15.53 204 ASN A N 1
ATOM 1031 C CA . ASN A 1 204 ? 62.754 5.533 27.450 1.00 19.45 204 ASN A CA 1
ATOM 1032 C C . ASN A 1 204 ? 62.616 7.028 27.628 1.00 15.21 204 ASN A C 1
ATOM 1033 O O . ASN A 1 204 ? 61.560 7.531 28.040 1.00 14.36 204 ASN A O 1
ATOM 1038 N N . PRO A 1 205 ? 63.673 7.782 27.304 1.00 17.49 205 PRO A N 1
ATOM 1039 C CA . PRO A 1 205 ? 63.612 9.248 27.386 1.00 14.65 205 PRO A CA 1
ATOM 1040 C C . PRO A 1 205 ? 62.651 9.877 26.425 1.00 13.45 205 PRO A C 1
ATOM 1041 O O . PRO A 1 205 ? 62.402 11.085 26.546 1.00 17.10 205 PRO A O 1
ATOM 1045 N N . LYS A 1 206 ? 62.092 9.121 25.479 1.00 15.11 206 LYS A N 1
ATOM 1046 C CA . LYS A 1 206 ? 61.105 9.708 24.591 1.00 14.87 206 LYS A CA 1
ATOM 1047 C C . LYS A 1 206 ? 59.759 9.891 25.275 1.00 12.95 206 LYS A C 1
ATOM 1048 O O . LYS A 1 206 ? 58.938 10.655 24.770 1.00 15.60 206 LYS A O 1
ATOM 1054 N N . ILE A 1 207 ? 59.498 9.187 26.378 1.00 11.44 207 ILE A N 1
ATOM 1055 C CA . ILE A 1 207 ? 58.158 9.263 26.970 1.00 13.32 207 ILE A CA 1
ATOM 1056 C C . ILE A 1 207 ? 58.063 10.522 27.806 1.00 11.21 207 ILE A C 1
ATOM 1057 O O . ILE A 1 207 ? 58.919 10.779 28.664 1.00 13.24 207 ILE A O 1
ATOM 1062 N N . LEU A 1 208 ? 57.019 11.315 27.565 1.00 10.58 208 LEU A N 1
ATOM 1063 C CA . LEU A 1 208 ? 56.811 12.520 28.360 1.00 9.45 208 LEU A CA 1
ATOM 1064 C C . LEU A 1 208 ? 56.160 12.143 29.683 1.00 10.31 208 LEU A C 1
ATOM 1065 O O . LEU A 1 208 ? 55.296 11.263 29.722 1.00 9.16 208 LEU A O 1
ATOM 1070 N N . VAL A 1 209 ? 56.579 12.806 30.759 1.00 8.96 209 VAL A N 1
ATOM 1071 C CA . VAL A 1 209 ? 56.139 12.446 32.113 1.00 8.79 209 VAL A CA 1
ATOM 1072 C C . VAL A 1 209 ? 55.598 13.667 32.835 1.00 8.96 209 VAL A C 1
ATOM 1073 O O . VAL A 1 209 ? 56.305 14.662 33.010 1.00 10.10 209 VAL A O 1
ATOM 1077 N N . GLU A 1 210 ? 54.362 13.565 33.300 1.00 8.99 210 GLU A N 1
ATOM 1078 C CA . GLU A 1 210 ? 53.751 14.550 34.163 1.00 9.50 210 GLU A CA 1
ATOM 1079 C C . GLU A 1 210 ? 53.555 13.893 35.521 1.00 11.45 210 GLU A C 1
ATOM 1080 O O . GLU A 1 210 ? 53.144 12.734 35.580 1.00 10.80 210 GLU A O 1
ATOM 1086 N N . CYS A 1 211 ? 53.863 14.613 36.597 1.00 9.74 211 CYS A N 1
ATOM 1087 C CA . CYS A 1 211 ? 53.495 14.184 37.943 1.00 8.21 211 CYS A CA 1
ATOM 1088 C C . CYS A 1 211 ? 52.404 15.103 38.445 1.00 10.43 2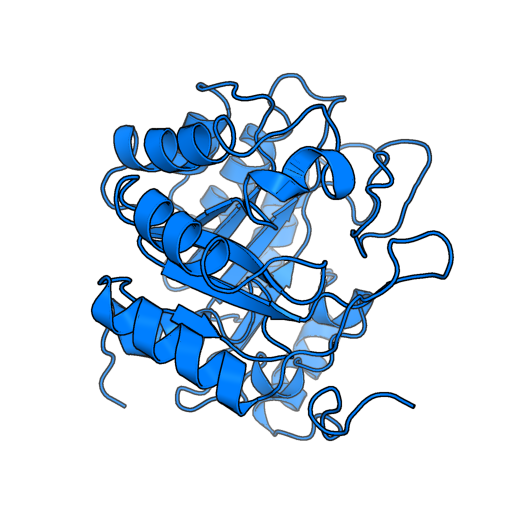11 CYS A C 1
ATOM 1089 O O . CYS A 1 211 ? 52.590 16.324 38.469 1.00 12.43 211 CYS A O 1
ATOM 1092 N N . LEU A 1 212 ? 51.289 14.514 38.850 1.00 10.31 212 LEU A N 1
ATOM 1093 C CA . LEU A 1 212 ? 50.184 15.249 39.443 1.00 8.32 212 LEU A CA 1
ATOM 1094 C C . LEU A 1 212 ? 50.156 14.868 40.917 1.00 10.31 212 LEU A C 1
ATOM 1095 O O . LEU A 1 212 ? 49.852 13.716 41.263 1.00 12.00 212 LEU A O 1
ATOM 1100 N N . THR A 1 213 ? 50.507 15.807 41.780 1.00 11.60 213 THR A N 1
ATOM 1101 C CA . THR A 1 213 ? 50.788 15.472 43.169 1.00 12.00 213 THR A CA 1
ATOM 1102 C C . THR A 1 213 ? 49.953 16.293 44.128 1.00 11.47 213 THR A C 1
ATOM 1103 O O . THR A 1 213 ? 49.427 17.359 43.784 1.00 10.21 213 THR A O 1
ATOM 1107 N N . PRO A 1 214 ? 49.820 15.818 45.341 1.00 13.44 214 PRO A N 1
ATOM 1108 C CA . PRO A 1 214 ? 49.255 16.641 46.402 1.00 11.21 214 PRO A CA 1
ATOM 1109 C C . PRO A 1 214 ? 50.207 17.747 46.819 1.00 13.21 214 PRO A C 1
ATOM 1110 O O . PRO A 1 214 ? 51.288 17.896 46.226 1.00 12.01 214 PRO A O 1
ATOM 1114 N N . ASP A 1 215 ? 49.849 18.507 47.854 1.00 13.24 215 ASP A N 1
ATOM 1115 C CA . ASP A 1 215 ? 50.684 19.658 48.190 1.00 13.56 215 ASP A CA 1
ATOM 1116 C C . ASP A 1 215 ? 51.818 19.321 49.138 1.00 14.33 215 ASP A C 1
ATOM 1117 O O . ASP A 1 215 ? 52.605 20.222 49.464 1.00 17.04 215 ASP A O 1
ATOM 1122 N N . PHE A 1 216 ? 51.933 18.058 49.568 1.00 14.02 216 PHE A N 1
ATOM 1123 C CA . PHE A 1 216 ? 53.015 17.620 50.445 1.00 14.36 216 PHE A CA 1
ATOM 1124 C C . PHE A 1 216 ? 53.085 18.454 51.717 1.00 19.01 216 PHE A C 1
ATOM 1125 O O . PHE A 1 216 ? 54.161 18.599 52.309 1.00 18.94 216 PHE A O 1
ATOM 1133 N N . ARG A 1 217 ? 51.934 18.993 52.123 1.00 16.64 217 ARG A N 1
ATOM 1134 C CA A ARG A 1 217 ? 51.856 19.874 53.288 0.57 19.06 217 ARG A CA 1
ATOM 1135 C CA B ARG A 1 217 ? 51.803 19.912 53.259 0.43 19.09 217 ARG A CA 1
ATOM 1136 C C . ARG A 1 217 ? 52.779 21.081 53.165 1.00 21.30 217 ARG A C 1
ATOM 1137 O O . ARG A 1 217 ? 53.200 21.651 54.174 1.00 27.26 217 ARG A O 1
ATOM 1152 N N . GLY A 1 218 ? 53.112 21.475 51.943 1.00 17.45 218 GLY A N 1
ATOM 1153 C CA . GLY A 1 218 ? 54.012 22.583 51.741 1.00 21.50 218 GLY A CA 1
ATOM 1154 C C . GLY A 1 218 ? 55.462 22.295 52.062 1.00 25.43 218 GLY A C 1
ATOM 1155 O O . GLY A 1 218 ? 56.258 23.237 52.115 1.00 29.95 218 GLY A O 1
ATOM 1156 N N . ASP A 1 219 ? 55.817 21.024 52.282 1.00 19.51 219 ASP A N 1
ATOM 1157 C CA . ASP A 1 219 ? 57.185 20.577 52.572 1.00 21.84 219 ASP A CA 1
ATOM 1158 C C . ASP A 1 219 ? 58.032 20.860 51.343 1.00 18.28 219 ASP A C 1
ATOM 1159 O O . ASP A 1 219 ? 57.959 20.138 50.344 1.00 18.40 219 ASP A O 1
ATOM 1164 N N . LEU A 1 220 ? 58.850 21.911 51.418 1.00 20.57 220 LEU A N 1
ATOM 1165 C CA . LEU A 1 220 ? 59.600 22.352 50.248 1.00 20.93 220 LEU A CA 1
ATOM 1166 C C . LEU A 1 220 ? 60.576 21.290 49.767 1.00 19.46 220 LEU A C 1
ATOM 1167 O O . LEU A 1 220 ? 60.864 21.231 48.569 1.00 19.77 220 LEU A O 1
ATOM 1172 N N . LYS A 1 221 ? 61.096 20.449 50.670 1.00 19.50 221 LYS A N 1
ATOM 1173 C CA A LYS A 1 221 ? 62.061 19.430 50.264 0.50 21.02 221 LYS A CA 1
ATOM 1174 C CA B LYS A 1 221 ? 62.064 19.437 50.255 0.50 21.02 221 LYS A CA 1
ATOM 1175 C C . LYS A 1 221 ? 61.387 18.307 49.491 1.00 21.92 221 LYS A C 1
ATOM 1176 O O . LYS A 1 221 ? 61.976 17.747 48.558 1.00 21.17 221 LYS A O 1
ATOM 1187 N N . ALA A 1 222 ? 60.155 17.962 49.871 1.00 17.45 222 ALA A N 1
ATOM 1188 C CA . ALA A 1 222 ? 59.389 16.955 49.130 1.00 16.37 222 ALA A CA 1
ATOM 1189 C C . ALA A 1 222 ? 59.051 17.462 47.737 1.00 16.92 222 ALA A C 1
ATOM 1190 O O . ALA A 1 222 ? 59.236 16.753 46.739 1.00 15.35 222 ALA A O 1
ATOM 1192 N N . ILE A 1 223 ? 58.577 18.704 47.656 1.00 15.06 223 ILE A N 1
ATOM 1193 C CA . ILE A 1 223 ? 58.289 19.319 46.359 1.00 15.04 223 ILE A CA 1
ATOM 1194 C C . ILE A 1 223 ? 59.539 19.322 45.491 1.00 14.26 223 ILE A C 1
ATOM 1195 O O . ILE A 1 223 ? 59.498 18.966 44.308 1.00 14.89 223 ILE A O 1
ATOM 1200 N N . GLU A 1 224 ? 60.678 19.714 46.084 1.00 14.11 224 GLU A N 1
ATOM 1201 C CA . GLU A 1 224 ? 61.947 19.740 45.356 1.00 14.51 224 GLU A CA 1
ATOM 1202 C C . GLU A 1 224 ? 62.326 18.356 44.843 1.00 15.28 224 GLU A C 1
ATOM 1203 O O . GLU A 1 224 ? 62.798 18.221 43.712 1.00 17.65 224 GLU A O 1
ATOM 1209 N N . LYS A 1 225 ? 62.100 17.310 45.642 1.00 15.61 225 LYS A N 1
ATOM 1210 C CA . LYS A 1 225 ? 62.434 15.959 45.205 1.00 13.49 225 LYS A CA 1
ATOM 1211 C C . LYS A 1 225 ? 61.683 15.584 43.925 1.00 15.20 225 LYS A C 1
ATOM 1212 O O . LYS A 1 225 ? 62.258 15.004 42.993 1.00 16.62 225 LYS A O 1
ATOM 1218 N N . VAL A 1 226 ? 60.391 15.888 43.877 1.00 13.37 226 VAL A N 1
ATOM 1219 C CA . VAL A 1 226 ? 59.615 15.604 42.672 1.00 12.41 226 VAL A CA 1
ATOM 1220 C C . VAL A 1 226 ? 60.049 16.509 41.526 1.00 11.74 226 VAL A C 1
ATOM 1221 O O . VAL A 1 226 ? 60.209 16.060 40.383 1.00 13.62 226 VAL A O 1
ATOM 1225 N N . ALA A 1 227 ? 60.218 17.801 41.800 1.00 11.28 227 ALA A N 1
ATOM 1226 C CA . ALA A 1 227 ? 60.541 18.727 40.716 1.00 13.82 227 ALA A CA 1
ATOM 1227 C C . ALA A 1 227 ? 61.919 18.487 40.117 1.00 14.30 227 ALA A C 1
ATOM 1228 O O . ALA A 1 227 ? 62.134 18.870 38.957 1.00 16.03 227 ALA A O 1
ATOM 1230 N N . LE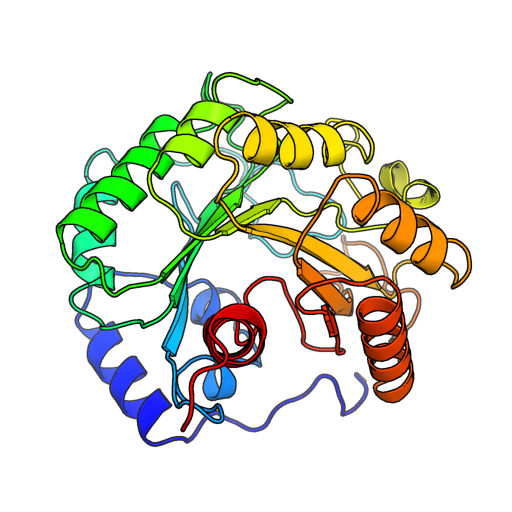U A 1 228 ? 62.842 17.872 40.858 1.00 13.45 228 LEU A N 1
ATOM 1231 C CA . LEU A 1 228 ? 64.177 17.573 40.340 1.00 13.53 228 LEU A CA 1
ATOM 1232 C C . LEU A 1 228 ? 64.285 16.170 39.753 1.00 13.53 228 LEU A C 1
ATOM 1233 O O . LEU A 1 228 ? 65.388 15.737 39.377 1.00 16.74 228 LEU A O 1
ATOM 1238 N N . SER A 1 229 ? 63.164 15.454 39.648 1.00 13.12 229 SER A N 1
ATOM 1239 C CA . SER A 1 229 ? 63.192 14.039 39.305 1.00 13.03 229 SER A CA 1
ATOM 1240 C C . SER A 1 229 ? 63.456 13.769 37.832 1.00 14.10 229 SER A C 1
ATOM 1241 O O . SER A 1 229 ? 63.692 12.609 37.485 1.00 15.85 229 SER A O 1
ATOM 1244 N N . GLY A 1 230 ? 63.387 14.786 36.955 1.00 10.71 230 GLY A N 1
ATOM 1245 C CA . GLY A 1 230 ? 63.496 14.579 35.528 1.00 10.94 230 GLY A CA 1
ATOM 1246 C C . GLY A 1 230 ? 62.175 14.616 34.789 1.00 12.03 230 GLY A C 1
ATOM 1247 O O . GLY A 1 230 ? 62.135 14.303 33.583 1.00 11.54 230 GLY A O 1
ATOM 1248 N N . LEU A 1 231 ? 61.089 14.926 35.487 1.00 10.30 231 LEU A N 1
ATOM 1249 C CA . LEU A 1 231 ? 59.786 15.018 34.846 1.00 9.31 231 LEU A CA 1
ATOM 1250 C C . LEU A 1 231 ? 59.747 16.187 33.865 1.00 10.30 231 LEU A C 1
ATOM 1251 O O . LEU A 1 231 ? 60.554 17.126 33.930 1.00 11.83 231 LEU A O 1
ATOM 1256 N N . ASP A 1 232 ? 58.782 16.118 32.947 1.00 9.41 232 ASP A N 1
ATOM 1257 C CA . ASP A 1 232 ? 58.554 17.231 32.028 1.00 8.90 232 ASP A CA 1
ATOM 1258 C C . ASP A 1 232 ? 57.574 18.260 32.572 1.00 9.55 232 ASP A C 1
ATOM 1259 O O . ASP A 1 232 ? 57.737 19.471 32.335 1.00 10.07 232 ASP A O 1
ATOM 1264 N N . VAL A 1 233 ? 56.537 17.796 33.277 1.00 8.27 233 VAL A N 1
ATOM 1265 C CA . VAL A 1 233 ? 55.423 18.627 33.701 1.00 7.99 233 VAL A CA 1
ATOM 1266 C C . VAL A 1 233 ? 55.168 18.369 35.168 1.00 7.93 233 VAL A C 1
ATOM 1267 O O . VAL A 1 233 ? 54.998 17.210 35.570 1.00 8.30 233 VAL A O 1
ATOM 1271 N N . TYR A 1 234 ? 55.126 19.454 35.964 1.00 8.00 234 TYR A N 1
ATOM 1272 C CA . TYR A 1 234 ? 54.789 19.395 37.381 1.00 8.01 234 TYR A CA 1
ATOM 1273 C C . TYR A 1 234 ? 53.370 19.935 37.510 1.00 8.87 234 TYR A C 1
ATOM 1274 O O . TYR A 1 234 ? 53.135 21.143 37.353 1.00 7.87 234 TYR A O 1
ATOM 1283 N N . ALA A 1 235 ? 52.427 19.058 37.814 1.00 7.97 235 ALA A N 1
ATOM 1284 C CA . ALA A 1 235 ? 51.035 19.461 37.975 1.00 8.52 235 ALA A CA 1
ATOM 1285 C C . ALA A 1 235 ? 50.600 19.374 39.432 1.00 8.66 235 ALA A C 1
ATOM 1286 O O . ALA A 1 235 ? 50.920 18.414 40.134 1.00 9.32 235 ALA A O 1
ATOM 1288 N N . HIS A 1 236 ? 49.832 20.375 39.865 1.00 7.60 236 HIS A N 1
ATOM 1289 C CA . HIS A 1 236 ? 49.287 20.369 41.210 1.00 7.66 236 HIS A CA 1
ATOM 1290 C C . HIS A 1 236 ? 48.017 21.195 41.139 1.00 8.95 236 HIS A C 1
ATOM 1291 O O . HIS A 1 236 ? 48.075 22.356 40.725 1.00 9.56 236 HIS A O 1
ATOM 1298 N N . ASN A 1 237 ? 46.881 20.607 41.540 1.00 9.09 237 ASN A N 1
ATOM 1299 C CA . ASN A 1 237 ? 45.573 21.201 41.252 1.00 9.27 237 ASN A CA 1
ATOM 1300 C C . ASN A 1 237 ? 45.087 22.131 42.359 1.00 11.36 237 ASN A C 1
ATOM 1301 O O . ASN A 1 237 ? 45.031 21.734 43.521 1.00 13.41 237 ASN A O 1
ATOM 1306 N N . VAL A 1 238 ? 44.664 23.341 41.983 1.00 10.03 238 VAL A N 1
ATOM 1307 C CA . VAL A 1 238 ? 43.996 24.246 42.934 1.00 9.21 238 VAL A CA 1
ATOM 1308 C C . VAL A 1 238 ? 42.515 23.918 43.082 1.00 9.79 238 VAL A C 1
ATOM 1309 O O . VAL A 1 238 ? 41.902 24.292 44.085 1.00 10.97 238 VAL A O 1
ATOM 1313 N N . GLU A 1 239 ? 41.921 23.242 42.088 1.00 9.51 239 GLU A N 1
ATOM 1314 C CA . GLU A 1 239 ? 40.571 22.685 42.100 1.00 10.52 239 GLU A CA 1
ATOM 1315 C C . GLU A 1 239 ? 39.449 23.723 42.046 1.00 10.90 239 GLU A C 1
ATOM 1316 O O . GLU A 1 239 ? 38.459 23.486 41.341 1.00 11.16 239 GLU A O 1
ATOM 1322 N N . THR A 1 240 ? 39.534 24.820 42.809 1.00 9.12 240 THR A N 1
ATOM 1323 C CA . THR A 1 240 ? 38.458 25.812 42.757 1.00 10.32 240 THR A CA 1
ATOM 1324 C C . THR A 1 240 ? 39.021 27.194 43.090 1.00 8.96 240 THR A C 1
ATOM 1325 O O . THR A 1 240 ? 40.203 27.362 43.406 1.00 12.38 240 THR A O 1
ATOM 1329 N N . VAL A 1 241 ? 38.151 28.189 43.021 1.00 12.58 241 VAL A N 1
ATOM 1330 C CA . VAL A 1 241 ? 38.558 29.573 43.253 1.00 12.07 241 VAL A CA 1
ATOM 1331 C C . VAL A 1 241 ? 38.801 29.799 44.742 1.00 13.37 241 VAL A C 1
ATOM 1332 O O . VAL A 1 241 ? 38.304 29.034 45.586 1.00 13.46 241 VAL A O 1
ATOM 1336 N N . PRO A 1 242 ? 39.547 30.839 45.119 1.00 15.44 242 PRO A N 1
ATOM 1337 C CA . PRO A 1 242 ? 39.870 30.999 46.552 1.00 18.50 242 PRO A CA 1
ATOM 1338 C C . PRO A 1 242 ? 38.649 31.071 47.458 1.00 15.43 242 PRO A C 1
ATOM 1339 O O . PRO A 1 242 ? 38.640 30.463 48.529 1.00 18.47 242 PRO A O 1
ATOM 1343 N N . GLU A 1 243 ? 37.581 31.735 47.015 1.00 15.69 243 GLU A N 1
ATOM 1344 C CA . GLU A 1 243 ? 36.404 31.926 47.849 1.00 18.23 243 GLU A CA 1
ATOM 1345 C C . GLU A 1 243 ? 35.674 30.620 48.152 1.00 18.49 243 GLU A C 1
ATOM 1346 O O . GLU A 1 243 ? 34.878 30.579 49.104 1.00 20.54 243 GLU A O 1
ATOM 1352 N N . LEU A 1 244 ? 35.937 29.541 47.394 1.00 13.94 244 LEU A N 1
ATOM 1353 C CA . LEU A 1 244 ? 35.261 28.262 47.604 1.00 14.03 244 LEU A CA 1
ATOM 1354 C C . LEU A 1 244 ? 36.168 27.183 48.184 1.00 14.01 244 LEU A C 1
ATOM 1355 O O . LEU A 1 244 ? 35.719 26.045 48.344 1.00 13.80 244 LEU A O 1
ATOM 1360 N N . GLN A 1 245 ? 37.416 27.515 48.520 1.00 13.97 245 GLN A N 1
ATOM 1361 C CA . GLN A 1 245 ? 38.361 26.505 48.996 1.00 13.29 245 GLN A CA 1
ATOM 1362 C C . GLN A 1 245 ? 37.830 25.799 50.248 1.00 11.94 245 GLN A C 1
ATOM 1363 O O . GLN A 1 245 ? 37.871 24.566 50.335 1.00 17.00 245 GLN A O 1
ATOM 1369 N N . SER A 1 246 ? 37.271 26.548 51.202 1.00 14.71 246 SER A N 1
ATOM 1370 C CA . SER A 1 246 ? 36.845 25.889 52.443 1.00 15.20 246 SER A CA 1
ATOM 1371 C C . SER A 1 246 ? 35.610 25.010 52.233 1.00 20.74 246 SER A C 1
ATOM 1372 O O . SER A 1 246 ? 35.477 23.951 52.868 1.00 20.85 246 SER A O 1
ATOM 1375 N N . LYS A 1 247 ? 34.708 25.411 51.332 1.00 15.06 247 LYS A N 1
ATOM 1376 C CA . LYS A 1 247 ? 33.559 24.581 51.010 1.00 18.17 247 LYS A CA 1
ATOM 1377 C C . LYS A 1 247 ? 33.986 23.314 50.282 1.00 17.19 247 LYS A C 1
ATOM 1378 O O . LYS A 1 247 ? 33.442 22.238 50.527 1.00 16.91 247 LYS A O 1
ATOM 1384 N N . VAL A 1 248 ? 34.966 23.410 49.388 1.00 11.07 248 VAL A N 1
ATOM 1385 C CA . VAL A 1 248 ? 35.249 22.319 48.456 1.00 12.27 248 VAL A CA 1
ATOM 1386 C C . VAL A 1 248 ? 36.397 21.431 48.937 1.00 11.42 248 VAL A C 1
ATOM 1387 O O . VAL A 1 248 ? 36.297 20.207 48.904 1.00 12.60 248 VAL A O 1
ATOM 1391 N N . ARG A 1 249 ? 37.521 22.037 49.313 1.00 12.38 249 ARG A N 1
ATOM 1392 C CA . ARG A 1 249 ? 38.754 21.314 49.589 1.00 14.10 249 ARG A CA 1
ATOM 1393 C C . ARG A 1 249 ? 38.898 21.100 51.084 1.00 14.06 249 ARG A C 1
ATOM 1394 O O . ARG A 1 249 ? 38.317 21.820 51.898 1.00 16.03 249 ARG A O 1
ATOM 1402 N N . ASP A 1 250 ? 39.682 20.094 51.431 1.00 13.57 250 ASP A N 1
ATOM 1403 C CA . ASP A 1 250 ? 39.880 19.855 52.852 1.00 15.62 250 ASP A CA 1
ATOM 1404 C C . ASP A 1 250 ? 40.618 21.030 53.479 1.00 14.94 250 ASP A C 1
ATOM 1405 O O . ASP A 1 250 ? 41.489 21.614 52.846 1.00 14.73 250 ASP A O 1
ATOM 1410 N N . PRO A 1 251 ? 40.293 21.410 54.726 1.00 15.26 251 PRO A N 1
ATOM 1411 C CA . PRO A 1 251 ? 40.968 22.570 55.331 1.00 16.47 251 PRO A CA 1
ATOM 1412 C C . PRO A 1 251 ? 42.478 22.400 55.502 1.00 16.09 251 PRO A C 1
ATOM 1413 O O . PRO A 1 251 ? 43.152 23.400 55.778 1.00 20.23 251 PRO A O 1
ATOM 1417 N N . ARG A 1 252 ? 43.038 21.196 55.326 1.00 16.39 252 ARG A N 1
ATOM 1418 C CA A ARG A 1 252 ? 44.493 21.052 55.375 0.65 13.98 252 ARG A CA 1
ATOM 1419 C CA B ARG A 1 252 ? 44.492 20.988 55.329 0.35 14.02 252 ARG A CA 1
ATOM 1420 C C . ARG A 1 252 ? 45.193 21.668 54.162 1.00 15.05 252 ARG A C 1
ATOM 1421 O O . ARG A 1 252 ? 46.418 21.833 54.196 1.00 17.84 252 ARG A O 1
ATOM 1436 N N . VAL A 1 253 ? 44.458 22.028 53.117 1.00 13.24 253 VAL A N 1
ATOM 1437 C CA . VAL A 1 253 ? 45.031 22.620 51.918 1.00 13.89 253 VAL A CA 1
ATOM 1438 C C . VAL A 1 253 ? 44.333 23.954 51.684 1.00 17.24 253 VAL A C 1
ATOM 1439 O O . VAL A 1 253 ? 43.265 24.228 52.239 1.00 17.41 253 VAL A O 1
ATOM 1443 N N . ASN A 1 254 ? 44.946 24.802 50.861 1.00 13.53 254 ASN A N 1
ATOM 1444 C CA . ASN A 1 254 ? 44.318 26.081 50.543 1.00 12.41 254 ASN A CA 1
ATOM 1445 C C . ASN A 1 254 ? 44.948 26.647 49.272 1.00 14.41 254 ASN A C 1
ATOM 1446 O O . ASN A 1 254 ? 45.911 26.097 48.736 1.00 15.98 254 ASN A O 1
ATOM 1451 N N . PHE A 1 255 ? 44.372 27.753 48.781 1.00 15.68 255 PHE A N 1
ATOM 1452 C CA . PHE A 1 255 ? 44.806 28.297 47.495 1.00 13.14 255 PHE A CA 1
ATOM 1453 C C . PHE A 1 255 ? 46.233 28.822 47.571 1.00 13.84 255 PHE A C 1
ATOM 1454 O O . PHE A 1 255 ? 47.064 28.518 46.699 1.00 14.63 255 PHE A O 1
ATOM 1462 N N . ASP A 1 256 ? 46.556 29.567 48.638 1.00 15.63 256 ASP A N 1
ATOM 1463 C CA . ASP A 1 256 ? 47.899 30.136 48.745 1.00 19.13 256 ASP A CA 1
ATOM 1464 C C . ASP A 1 256 ? 48.963 29.059 48.838 1.00 17.53 256 ASP A C 1
ATOM 1465 O O . ASP A 1 256 ? 50.030 29.189 48.236 1.00 16.77 256 ASP A O 1
ATOM 1470 N N . GLN A 1 257 ? 48.705 28.008 49.619 1.00 14.94 257 GLN A N 1
ATOM 1471 C CA A GLN A 1 257 ? 49.688 26.945 49.731 0.63 14.52 257 GLN A CA 1
ATOM 1472 C CA B GLN A 1 257 ? 49.658 26.914 49.744 0.37 14.58 257 GLN A CA 1
ATOM 1473 C C . GLN A 1 257 ? 49.859 26.211 48.406 1.00 14.10 257 GLN A C 1
ATOM 1474 O O . GLN A 1 257 ? 50.988 25.894 48.020 1.00 15.73 257 GLN A O 1
ATOM 1485 N N . SER A 1 258 ? 48.759 25.968 47.683 1.00 13.12 258 SER A N 1
ATOM 1486 C CA . SER A 1 258 ? 48.875 25.300 46.390 1.00 12.87 258 SER A CA 1
ATOM 1487 C C . SER A 1 258 ? 49.651 26.161 45.391 1.00 14.43 258 SER A C 1
ATOM 1488 O O . SER A 1 258 ? 50.444 25.642 44.589 1.00 14.32 258 SER A O 1
ATOM 1491 N N . LEU A 1 259 ? 49.448 27.482 45.425 1.00 12.76 259 LEU A N 1
ATOM 1492 C CA . LEU A 1 259 ? 50.249 28.337 44.558 1.00 13.99 259 LEU A CA 1
ATOM 1493 C C . LEU A 1 259 ? 51.716 28.309 44.962 1.00 16.82 259 LEU A C 1
ATOM 1494 O O . LEU A 1 259 ? 52.581 28.391 44.094 1.00 18.42 259 LEU A O 1
ATOM 1499 N N . ARG A 1 260 ? 52.012 28.161 46.262 1.00 15.82 260 ARG A N 1
ATOM 1500 C CA . ARG A 1 260 ? 53.400 28.091 46.699 1.00 15.43 260 ARG A CA 1
ATOM 1501 C C . ARG A 1 260 ? 54.069 26.809 46.229 1.00 16.20 260 ARG A C 1
ATOM 1502 O O . ARG A 1 260 ? 55.279 26.813 45.952 1.00 19.20 260 ARG A O 1
ATOM 1510 N N . VAL A 1 261 ? 53.308 25.708 46.124 1.00 14.79 261 VAL A N 1
ATOM 1511 C CA . VAL A 1 261 ? 53.828 24.471 45.534 1.00 13.34 261 VAL A CA 1
ATOM 1512 C C . VAL A 1 261 ? 54.281 24.730 44.108 1.00 12.74 261 VAL A C 1
ATOM 1513 O O . VAL A 1 261 ? 55.411 24.398 43.720 1.00 14.33 261 VAL A O 1
ATOM 1517 N N . LEU A 1 262 ? 53.379 25.286 43.295 1.00 14.59 262 LEU A N 1
ATOM 1518 C CA . LEU A 1 262 ? 53.692 25.523 41.887 1.00 16.05 262 LEU A CA 1
ATOM 1519 C C . LEU A 1 262 ? 54.865 26.480 41.731 1.00 16.86 262 LEU A C 1
ATOM 1520 O O . LEU A 1 262 ? 55.729 26.284 40.872 1.00 16.19 262 LEU A O 1
ATOM 1525 N N . LYS A 1 263 ? 54.892 27.542 42.533 1.00 14.00 263 LYS A N 1
ATOM 1526 C CA . LYS A 1 263 ? 56.024 28.474 42.464 1.00 15.20 263 LYS A CA 1
ATOM 1527 C C . LYS A 1 263 ? 57.331 27.810 42.870 1.00 16.32 263 LYS A C 1
ATOM 1528 O O . LYS A 1 263 ? 58.379 28.068 42.260 1.00 16.74 263 LYS A O 1
ATOM 1534 N N . HIS A 1 264 ? 57.302 26.972 43.904 1.00 13.73 264 HIS A N 1
ATOM 1535 C CA . HIS A 1 264 ? 58.549 26.364 44.358 1.00 13.77 264 HIS A CA 1
ATOM 1536 C C . HIS A 1 264 ? 59.074 25.360 43.346 1.00 13.58 264 HIS A C 1
ATOM 1537 O O . HIS A 1 264 ? 60.283 25.256 43.137 1.00 16.26 264 HIS A O 1
ATOM 1544 N N . ALA A 1 265 ? 58.179 24.617 42.693 1.00 16.44 265 ALA A N 1
ATOM 1545 C CA . ALA A 1 265 ? 58.632 23.688 41.662 1.00 16.04 265 ALA A CA 1
ATOM 1546 C C . ALA A 1 265 ? 59.380 24.428 40.559 1.00 12.92 265 ALA A C 1
ATOM 1547 O O . ALA A 1 265 ? 60.418 23.949 40.076 1.00 15.90 265 ALA A O 1
ATOM 1549 N N . LYS A 1 266 ? 58.864 25.594 40.140 1.00 14.84 266 LYS A N 1
ATOM 1550 C CA . LYS A 1 266 ? 59.536 26.372 39.099 1.00 16.65 266 LYS A CA 1
ATOM 1551 C C . LYS A 1 266 ? 60.801 27.040 39.623 1.00 17.99 266 LYS A C 1
ATOM 1552 O O . LYS A 1 266 ? 61.750 27.246 38.863 1.00 20.56 266 LYS A O 1
ATOM 1558 N N . LYS A 1 267 ? 60.838 27.414 40.900 1.00 15.09 267 LYS A N 1
ATOM 1559 C CA . LYS A 1 267 ? 62.083 27.983 41.441 1.00 16.60 267 LYS A CA 1
ATOM 1560 C C . LYS A 1 267 ? 63.220 26.970 41.421 1.00 20.32 267 LYS A C 1
ATOM 1561 O O . LYS A 1 267 ? 64.354 27.300 41.026 1.00 21.52 267 LYS A O 1
ATOM 1567 N N . VAL A 1 268 ? 62.953 25.727 41.838 1.00 18.54 268 VAL A N 1
ATOM 1568 C CA . VAL A 1 268 ? 64.047 24.767 41.932 1.00 22.17 268 VAL A CA 1
ATOM 1569 C C . VAL A 1 268 ? 64.352 24.101 40.595 1.00 19.16 268 VAL A C 1
ATOM 1570 O O . VAL A 1 268 ? 65.484 23.638 40.399 1.00 21.49 268 VAL A O 1
ATOM 1574 N N . GLN A 1 269 ? 63.389 24.043 39.673 1.00 16.52 269 GLN A N 1
ATOM 1575 C CA . GLN A 1 269 ? 63.609 23.476 38.340 1.00 16.58 269 GLN A CA 1
ATOM 1576 C C . GLN A 1 269 ? 62.975 24.399 37.313 1.00 16.02 269 GLN A C 1
ATOM 1577 O O . GLN A 1 269 ? 61.846 24.188 36.854 1.00 14.58 269 GLN A O 1
ATOM 1583 N N . PRO A 1 270 ? 63.691 25.440 36.899 1.00 15.11 270 PRO A N 1
ATOM 1584 C CA . PRO A 1 270 ? 63.065 26.444 36.037 1.00 14.58 270 PRO A CA 1
ATOM 1585 C C . PRO A 1 270 ? 62.635 25.925 34.667 1.00 16.73 270 PRO A C 1
ATOM 1586 O O . PRO A 1 270 ? 61.802 26.564 34.020 1.00 20.44 270 PRO A O 1
ATOM 1590 N N . ASP A 1 271 ? 63.152 24.785 34.208 1.00 18.57 271 ASP A N 1
ATOM 1591 C CA A ASP A 1 271 ? 62.596 24.473 32.898 0.48 18.27 271 ASP A CA 1
ATOM 1592 C CA B ASP A 1 271 ? 62.873 24.084 32.954 0.52 19.32 271 ASP A CA 1
ATOM 1593 C C . ASP A 1 271 ? 61.511 23.399 32.959 1.00 17.22 271 ASP A C 1
ATOM 1594 O O . ASP A 1 271 ? 60.998 23.011 31.898 1.00 14.81 271 ASP A O 1
ATOM 1603 N N . VAL A 1 272 ? 61.009 23.084 34.155 1.00 14.07 272 VAL A N 1
ATOM 1604 C CA . VAL A 1 272 ? 59.805 22.255 34.233 1.00 11.35 272 VAL A CA 1
ATOM 1605 C C . VAL A 1 272 ? 58.605 23.081 33.796 1.00 12.29 272 VAL A C 1
ATOM 1606 O O . VAL A 1 272 ? 58.576 24.308 33.958 1.00 12.78 272 VAL A O 1
ATOM 1610 N N . ILE A 1 273 ? 57.632 22.413 33.162 1.00 9.99 273 ILE A N 1
ATOM 1611 C CA . ILE A 1 273 ? 56.360 23.039 32.798 1.00 9.24 273 ILE A CA 1
ATOM 1612 C C . ILE A 1 273 ? 55.436 22.890 34.000 1.00 11.68 273 ILE A C 1
ATOM 1613 O O . ILE A 1 273 ? 55.270 21.782 34.503 1.00 11.15 273 ILE A O 1
ATOM 1618 N N . SER A 1 274 ? 54.864 23.991 34.483 1.00 8.65 274 SER A N 1
ATOM 1619 C CA . SER A 1 274 ? 53.936 23.911 35.609 1.00 8.31 274 SER A CA 1
ATOM 1620 C C . SER A 1 274 ? 52.501 23.935 35.103 1.00 8.83 274 SER A C 1
ATOM 1621 O O . SER A 1 274 ? 52.183 24.574 34.095 1.00 8.73 274 SER A O 1
ATOM 1624 N N . LYS A 1 275 ? 51.634 23.212 35.812 1.00 8.12 275 LYS A N 1
ATOM 1625 C CA . LYS A 1 275 ? 50.277 22.988 35.335 1.00 7.40 275 LYS A CA 1
ATOM 1626 C C . LYS A 1 275 ? 49.335 22.907 36.523 1.00 7.98 275 LYS A C 1
ATOM 1627 O O . LYS A 1 275 ? 49.683 22.326 37.560 1.00 8.23 275 LYS A O 1
ATOM 1633 N N . THR A 1 276 ? 48.121 23.445 36.346 1.00 7.94 276 THR A N 1
ATOM 1634 C CA . THR A 1 276 ? 47.095 23.254 37.359 1.00 7.66 276 THR A CA 1
ATOM 1635 C C . THR A 1 276 ? 45.743 23.078 36.684 1.00 8.06 276 THR A C 1
ATOM 1636 O O . THR A 1 276 ? 45.550 23.410 35.509 1.00 8.63 276 THR A O 1
ATOM 1640 N N . SER A 1 277 ? 44.795 22.545 37.456 1.00 7.03 277 SER A N 1
ATOM 1641 C CA . SER A 1 277 ? 43.438 22.302 36.986 1.00 9.36 277 SER A CA 1
ATOM 1642 C C . SER A 1 277 ? 42.429 22.872 37.969 1.00 10.58 277 SER A C 1
ATOM 1643 O O . SER A 1 277 ? 42.651 22.852 39.189 1.00 10.70 277 SER A O 1
ATOM 1646 N N . ILE A 1 278 ? 41.331 23.382 37.421 1.00 9.99 278 ILE A N 1
ATOM 1647 C CA . ILE A 1 278 ? 40.205 23.859 38.207 1.00 8.35 278 ILE A CA 1
ATOM 1648 C C . ILE A 1 278 ? 38.933 23.204 37.682 1.00 9.12 278 ILE A C 1
ATOM 1649 O O . ILE A 1 278 ? 38.815 22.879 36.489 1.00 9.27 278 ILE A O 1
ATOM 1654 N N . MET A 1 279 ? 37.998 22.944 38.588 1.00 7.99 279 MET A N 1
ATOM 1655 C CA . MET A 1 279 ? 36.676 22.455 38.225 1.00 10.12 279 MET A CA 1
ATOM 1656 C C . MET A 1 279 ? 35.689 23.611 38.263 1.00 12.32 279 MET A C 1
ATOM 1657 O O . MET A 1 279 ? 35.718 24.438 39.179 1.00 13.21 279 MET A O 1
ATOM 1662 N N . LEU A 1 280 ? 34.827 23.662 37.271 1.00 8.53 280 LEU A N 1
ATOM 1663 C CA . LEU A 1 280 ? 33.700 24.574 37.269 1.00 8.76 280 LEU A CA 1
ATOM 1664 C C . LEU A 1 280 ? 32.425 23.823 37.592 1.00 9.04 280 LEU A C 1
ATOM 1665 O O . LEU A 1 280 ? 32.364 22.597 37.505 1.00 11.23 280 LEU A O 1
ATOM 1670 N N . GLY A 1 281 ? 31.401 24.586 37.971 1.00 8.99 281 GLY A N 1
ATOM 1671 C CA . GLY A 1 281 ? 30.122 24.024 38.350 1.00 12.47 281 GLY A CA 1
ATOM 1672 C C . GLY A 1 281 ? 29.902 23.856 39.836 1.00 13.09 281 GLY A C 1
ATOM 1673 O O . GLY A 1 281 ? 28.951 23.162 40.233 1.00 15.85 281 GLY A O 1
ATOM 1674 N N . LEU A 1 282 ? 30.753 24.451 40.672 1.00 11.30 282 LEU A N 1
ATOM 1675 C CA . LEU A 1 282 ? 30.647 24.358 42.122 1.00 13.44 282 LEU A CA 1
ATOM 1676 C C . LEU A 1 282 ? 30.119 25.643 42.749 1.00 14.77 282 LEU A C 1
ATOM 1677 O O . LEU A 1 282 ? 30.168 25.789 43.976 1.00 18.88 282 LEU A O 1
ATOM 1682 N N . GLY A 1 283 ? 29.620 26.573 41.951 1.00 16.73 283 GLY A N 1
ATOM 1683 C CA . GLY A 1 283 ? 29.076 27.813 42.470 1.00 22.87 283 GLY A CA 1
ATOM 1684 C C . GLY A 1 283 ? 29.948 29.033 42.244 1.00 18.78 283 GLY A C 1
ATOM 1685 O O . GLY A 1 283 ? 29.532 30.142 42.613 1.00 21.02 283 GLY A O 1
ATOM 1686 N N . GLU A 1 284 ? 31.127 28.870 41.643 1.00 14.93 284 GLU A N 1
ATOM 1687 C CA . GLU A 1 284 ? 31.991 30.003 41.353 1.00 13.32 284 GLU A CA 1
ATOM 1688 C C . GLU A 1 284 ? 31.298 30.930 40.354 1.00 15.98 284 GLU A C 1
ATOM 1689 O O . GLU A 1 284 ? 30.451 30.496 39.573 1.00 18.70 284 GLU A O 1
ATOM 1695 N N . ASN A 1 285 ? 31.647 32.219 40.393 1.00 13.42 285 ASN A N 1
ATOM 1696 C CA . ASN A 1 285 ? 31.164 33.150 39.377 1.00 14.79 285 ASN A CA 1
ATOM 1697 C C . ASN A 1 285 ? 32.318 33.563 38.464 1.00 13.95 285 ASN A C 1
ATOM 1698 O O . ASN A 1 285 ? 33.491 33.264 38.726 1.00 14.32 285 ASN A O 1
ATOM 1703 N N . ASP A 1 286 ? 31.969 34.244 37.368 1.00 15.90 286 ASP A N 1
ATOM 1704 C CA . ASP A 1 286 ? 32.959 34.547 36.329 1.00 13.46 286 ASP A CA 1
ATOM 1705 C C . ASP A 1 286 ? 34.066 35.457 36.836 1.00 16.88 286 ASP A C 1
ATOM 1706 O O . ASP A 1 286 ? 35.236 35.331 36.436 1.00 18.66 286 ASP A O 1
ATOM 1711 N N . GLU A 1 287 ? 33.701 36.424 37.672 1.00 16.62 287 GLU A N 1
ATOM 1712 C CA A GLU A 1 287 ? 34.684 37.333 38.235 0.56 17.08 287 GLU A CA 1
ATOM 1713 C CA B GLU A 1 287 ? 34.694 37.331 38.240 0.44 17.11 287 GLU A CA 1
ATOM 1714 C C . GLU A 1 287 ? 35.727 36.566 39.056 1.00 14.55 287 GLU A C 1
ATOM 1715 O O . GLU A 1 287 ? 36.935 36.859 38.991 1.00 16.77 287 GLU A O 1
ATOM 1726 N N . GLN A 1 288 ? 35.280 35.563 39.812 1.00 16.27 288 GLN A N 1
ATOM 1727 C CA . GLN A 1 288 ? 36.184 34.751 40.613 1.00 14.56 288 GLN A CA 1
ATOM 1728 C C . GLN A 1 288 ? 37.084 33.886 39.739 1.00 12.87 288 GLN A C 1
ATOM 1729 O O . GLN A 1 288 ? 38.271 33.701 40.053 1.00 13.98 288 GLN A O 1
ATOM 1735 N N . VAL A 1 289 ? 36.525 33.313 38.668 1.00 11.30 289 VAL A N 1
ATOM 1736 C CA . VAL A 1 289 ? 37.325 32.471 37.783 1.00 9.99 289 VAL A CA 1
ATOM 1737 C C . VAL A 1 289 ? 38.404 33.302 37.100 1.00 11.60 289 VAL A C 1
ATOM 1738 O O . VAL A 1 289 ? 39.576 32.920 37.052 1.00 12.81 289 VAL A O 1
ATOM 1742 N N . TYR A 1 290 ? 38.018 34.443 36.547 1.00 12.13 290 TYR A N 1
ATOM 1743 C CA . TYR A 1 290 ? 38.999 35.292 35.883 1.00 13.90 290 TYR A CA 1
ATOM 1744 C C . TYR A 1 290 ? 40.106 35.721 36.844 1.00 13.53 290 TYR A C 1
ATOM 1745 O O . TYR A 1 290 ? 41.289 35.682 36.488 1.00 14.80 290 TYR A O 1
ATOM 1754 N N . ALA A 1 291 ? 39.743 36.136 38.068 1.00 14.40 291 ALA A N 1
ATOM 1755 C CA . ALA A 1 291 ? 40.742 36.545 39.058 1.00 15.55 291 ALA A CA 1
ATOM 1756 C C . ALA A 1 291 ? 41.669 35.390 39.416 1.00 13.57 291 ALA A C 1
ATOM 1757 O O . ALA A 1 291 ? 42.875 35.583 39.620 1.00 17.31 291 ALA A O 1
ATOM 1759 N N . THR A 1 292 ? 41.126 34.173 39.472 1.00 12.34 292 THR A N 1
ATOM 1760 C CA . THR A 1 292 ? 41.968 33.008 39.741 1.00 12.50 292 THR A CA 1
ATOM 1761 C C . THR A 1 292 ? 42.952 32.765 38.605 1.00 13.90 292 THR A C 1
ATOM 1762 O O . THR A 1 292 ? 44.136 32.479 38.846 1.00 13.42 292 THR A O 1
ATOM 1766 N N . MET A 1 293 ? 42.470 32.851 37.364 1.00 12.45 293 MET A N 1
ATOM 1767 C CA . MET A 1 293 ? 43.344 32.673 36.205 1.00 9.95 293 MET A CA 1
ATOM 1768 C C . MET A 1 293 ? 44.465 33.714 36.201 1.00 12.98 293 MET A C 1
ATOM 1769 O O . MET A 1 293 ? 45.620 33.386 35.909 1.00 14.02 293 MET A O 1
ATOM 1774 N N . LYS A 1 294 ? 44.144 34.968 36.560 1.00 14.07 294 LYS A N 1
ATOM 1775 C CA . LYS A 1 294 ? 45.177 36.003 36.630 1.00 16.80 294 LYS A CA 1
ATOM 1776 C C . LYS A 1 294 ? 46.199 35.700 37.713 1.00 16.14 294 LYS A C 1
ATOM 1777 O O . LYS A 1 294 ? 47.398 35.929 37.517 1.00 16.46 294 LYS A O 1
ATOM 1783 N N . ALA A 1 295 ? 45.730 35.239 38.888 1.00 15.49 295 ALA A N 1
ATOM 1784 C CA . ALA A 1 295 ? 46.632 34.884 39.983 1.00 13.43 295 ALA A CA 1
ATOM 1785 C C . ALA A 1 295 ? 47.567 33.756 39.578 1.00 13.62 295 ALA A C 1
ATOM 1786 O O . ALA A 1 295 ? 48.742 33.745 39.957 1.00 16.24 295 ALA A O 1
ATOM 1788 N N . LEU A 1 296 ? 47.049 32.789 38.811 1.00 12.40 296 LEU A N 1
ATOM 1789 C CA . LEU A 1 296 ? 47.876 31.684 38.345 1.00 12.24 296 LEU A CA 1
ATOM 1790 C C . LEU A 1 296 ? 48.953 32.178 37.383 1.00 11.52 296 LEU A C 1
ATOM 1791 O O . LEU A 1 296 ? 50.104 31.746 37.477 1.00 14.60 296 LEU A O 1
ATOM 1796 N N . ARG A 1 297 ? 48.602 33.087 36.455 1.00 14.81 297 ARG A N 1
ATOM 1797 C CA . ARG A 1 297 ? 49.629 33.651 35.571 1.00 16.65 297 ARG A CA 1
ATOM 1798 C C . ARG A 1 297 ? 50.701 34.377 36.371 1.00 20.77 297 ARG A C 1
ATOM 1799 O O . ARG A 1 297 ? 51.892 34.254 36.072 1.00 21.29 297 ARG A O 1
ATOM 1807 N N . GLU A 1 298 ? 50.300 35.128 37.402 1.00 20.71 298 GLU A N 1
ATOM 1808 C CA A GLU A 1 298 ? 51.294 35.848 38.189 0.49 22.44 298 GLU A CA 1
ATOM 1809 C CA B GLU A 1 298 ? 51.253 35.845 38.256 0.51 22.50 298 GLU A CA 1
ATOM 1810 C C . GLU A 1 298 ? 52.221 34.886 38.936 1.00 27.43 298 GLU A C 1
ATOM 1811 O O . GLU A 1 298 ? 53.402 35.203 39.127 1.00 32.72 298 GLU A O 1
ATOM 1822 N N . ALA A 1 299 ? 51.738 33.699 39.314 1.00 20.92 299 ALA A N 1
ATOM 1823 C CA . ALA A 1 299 ? 52.582 32.643 39.866 1.00 22.17 299 ALA A CA 1
ATOM 1824 C C . ALA A 1 299 ? 53.385 31.894 38.787 1.00 24.78 299 ALA A C 1
ATOM 1825 O O . ALA A 1 299 ? 54.015 30.878 39.107 1.00 29.93 299 ALA A O 1
ATOM 1827 N N . ASP A 1 300 ? 53.323 32.339 37.524 1.00 18.30 300 ASP A N 1
ATOM 1828 C CA . ASP A 1 300 ? 54.075 31.733 36.409 1.00 19.72 300 ASP A CA 1
ATOM 1829 C C . ASP A 1 300 ? 53.619 30.299 36.116 1.00 19.74 300 ASP A C 1
ATOM 1830 O O . ASP A 1 300 ? 54.408 29.450 35.688 1.00 16.74 300 ASP A O 1
ATOM 1835 N N . VAL A 1 301 ? 52.333 30.004 36.303 1.00 14.14 301 VAL A N 1
ATOM 1836 C CA . VAL A 1 301 ? 51.817 28.697 35.913 1.00 11.67 301 VAL A CA 1
ATOM 1837 C C . VAL A 1 301 ? 51.677 28.652 34.401 1.00 11.91 301 VAL A C 1
ATOM 1838 O O . VAL A 1 301 ? 51.018 29.505 33.802 1.00 13.84 301 VAL A O 1
ATOM 1842 N N . ASP A 1 302 ? 52.277 27.638 33.782 1.00 8.92 302 ASP A N 1
ATOM 1843 C CA . ASP A 1 302 ? 52.383 27.588 32.332 1.00 10.92 302 ASP A CA 1
ATOM 1844 C C . ASP A 1 302 ? 51.076 27.152 31.673 1.00 10.09 302 ASP A C 1
ATOM 1845 O O . ASP A 1 302 ? 50.732 27.660 30.602 1.00 11.43 302 ASP A O 1
ATOM 1850 N N . CYS A 1 303 ? 50.393 26.147 32.245 1.00 9.06 303 CYS A N 1
ATOM 1851 C CA . CYS A 1 303 ? 49.280 25.472 31.584 1.00 8.43 303 CYS A CA 1
ATOM 1852 C C . CYS A 1 303 ? 48.122 25.325 32.546 1.00 9.14 303 CYS A C 1
ATOM 1853 O O . CYS A 1 303 ? 48.322 25.144 33.742 1.00 7.55 303 CYS A O 1
ATOM 1856 N N . LEU A 1 304 ? 46.903 25.361 32.008 1.00 8.76 304 LEU A N 1
ATOM 1857 C CA . LEU A 1 304 ? 45.699 25.304 32.827 1.00 9.08 304 LEU A CA 1
ATOM 1858 C C . LEU A 1 304 ? 44.684 24.360 32.197 1.00 8.87 304 LEU A C 1
ATOM 1859 O O . LEU A 1 304 ? 44.550 24.337 30.970 1.00 9.18 304 LEU A O 1
ATOM 1864 N N . THR A 1 305 ? 43.952 23.588 33.025 1.00 7.06 305 THR A N 1
ATOM 1865 C CA . THR A 1 305 ? 42.783 22.879 32.521 1.00 7.73 305 THR A CA 1
ATOM 1866 C C . THR A 1 305 ? 41.570 23.285 33.343 1.00 7.74 305 THR A C 1
ATOM 1867 O O . THR A 1 305 ? 41.687 23.585 34.535 1.00 8.80 305 THR A O 1
ATOM 1871 N N . LEU A 1 306 ? 40.418 23.382 32.668 1.00 7.82 306 LEU A N 1
ATOM 1872 C CA . LEU A 1 306 ? 39.124 23.647 33.300 1.00 7.16 306 LEU A CA 1
ATOM 1873 C C . LEU A 1 306 ? 38.144 22.588 32.821 1.00 8.39 306 LEU A C 1
ATOM 1874 O O . LEU A 1 306 ? 38.050 22.334 31.611 1.00 7.56 306 LEU A O 1
ATOM 1879 N N . GLY A 1 307 ? 37.401 21.973 33.752 1.00 7.62 307 GLY A N 1
ATOM 1880 C CA . GLY A 1 307 ? 36.481 20.920 33.360 1.00 7.23 307 GLY A CA 1
ATOM 1881 C C . GLY A 1 307 ? 35.303 20.946 34.308 1.00 7.37 307 GLY A C 1
ATOM 1882 O O . GLY A 1 307 ? 35.280 21.726 35.251 1.00 9.27 307 GLY A O 1
ATOM 1883 N N . GLN A 1 308 ? 34.307 20.114 34.011 1.00 7.91 308 GLN A N 1
ATOM 1884 C CA . GLN A 1 308 ? 33.078 20.108 34.807 1.00 7.77 308 GLN A CA 1
ATOM 1885 C C . GLN A 1 308 ? 33.237 19.267 36.064 1.00 8.89 308 GLN A C 1
ATOM 1886 O O . GLN A 1 308 ? 33.641 18.101 35.975 1.00 10.67 308 GLN A O 1
ATOM 1892 N N . TYR A 1 309 ? 32.830 19.826 37.210 1.00 7.93 309 TYR A N 1
ATOM 1893 C CA . TYR A 1 309 ? 32.686 19.019 38.416 1.00 9.69 309 TYR A CA 1
ATOM 1894 C C . TYR A 1 309 ? 31.524 18.052 38.244 1.00 9.91 309 TYR A C 1
ATOM 1895 O O . TYR A 1 309 ? 30.401 18.473 37.922 1.00 10.24 309 TYR A O 1
ATOM 1904 N N . MET A 1 310 ? 31.792 16.756 38.448 1.00 10.38 310 MET A N 1
ATOM 1905 C CA . MET A 1 310 ? 30.776 15.716 38.394 1.00 13.66 310 MET A CA 1
ATOM 1906 C C . MET A 1 310 ? 30.675 15.058 39.757 1.00 11.51 310 MET A C 1
ATOM 1907 O O . MET A 1 310 ? 31.675 14.523 40.248 1.00 15.21 310 MET A O 1
ATOM 1912 N N . GLN A 1 311 ? 29.474 15.050 40.322 1.00 13.00 311 GLN A N 1
ATOM 1913 C CA . GLN A 1 311 ? 29.280 14.553 41.690 1.00 10.48 311 GLN A CA 1
ATOM 1914 C C . GLN A 1 311 ? 29.473 13.040 41.704 1.00 13.96 311 GLN A C 1
ATOM 1915 O O . GLN A 1 311 ? 28.730 12.330 41.019 1.00 16.18 311 GLN A O 1
ATOM 1921 N N . PRO A 1 312 ? 30.449 12.505 42.450 1.00 13.95 312 PRO A N 1
ATOM 1922 C CA . PRO A 1 312 ? 30.702 11.049 42.386 1.00 13.10 312 PRO A CA 1
ATOM 1923 C C . PRO A 1 312 ? 29.613 10.200 43.028 1.00 16.85 312 PRO A C 1
ATOM 1924 O O . PRO A 1 312 ? 29.222 9.184 42.446 1.00 23.35 312 PRO A O 1
ATOM 1928 N N . THR A 1 313 ? 29.120 10.592 44.206 1.00 17.24 313 THR A N 1
ATOM 1929 C CA . THR A 1 313 ? 28.039 9.906 44.922 1.00 17.82 313 THR A CA 1
ATOM 1930 C C . THR A 1 313 ? 27.145 10.950 45.588 1.00 23.07 313 THR A C 1
ATOM 1931 O O . THR A 1 313 ? 27.473 12.136 45.639 1.00 15.44 313 THR A O 1
ATOM 1935 N N . ARG A 1 314 ? 26.017 10.501 46.160 1.00 22.42 314 ARG A N 1
ATOM 1936 C CA A ARG A 1 314 ? 25.117 11.450 46.803 0.47 23.40 314 ARG A CA 1
ATOM 1937 C CA B ARG A 1 314 ? 25.103 11.420 46.835 0.53 23.45 314 ARG A CA 1
ATOM 1938 C C . ARG A 1 314 ? 25.726 12.099 48.048 1.00 18.68 314 ARG A C 1
ATOM 1939 O O . ARG A 1 314 ? 25.264 13.176 48.443 1.00 25.17 314 ARG A O 1
ATOM 1954 N N . ARG A 1 315 ? 26.764 11.506 48.648 1.00 19.70 315 ARG A N 1
ATOM 1955 C CA . ARG A 1 315 ? 27.408 12.146 49.797 1.00 22.48 315 ARG A CA 1
ATOM 1956 C C . ARG A 1 315 ? 28.258 13.335 49.370 1.00 15.79 315 ARG A C 1
ATOM 1957 O O . ARG A 1 315 ? 28.554 14.218 50.183 1.00 17.21 315 ARG A O 1
ATOM 1965 N N . HIS A 1 316 ? 28.663 13.377 48.104 1.00 12.33 316 HIS A N 1
ATOM 1966 C CA . HIS A 1 316 ? 29.574 14.420 47.665 1.00 12.64 316 HIS A CA 1
ATOM 1967 C C . HIS A 1 316 ? 28.810 15.701 47.343 1.00 11.23 316 HIS A C 1
ATOM 1968 O O . HIS A 1 316 ? 27.577 15.728 47.316 1.00 13.42 316 HIS A O 1
ATOM 1975 N N . LEU A 1 317 ? 29.552 16.790 47.103 1.00 10.80 317 LEU A N 1
ATOM 1976 C CA . LEU A 1 317 ? 28.908 18.075 46.832 1.00 10.78 317 LEU A CA 1
ATOM 1977 C C . LEU A 1 317 ? 27.939 17.952 45.667 1.00 11.50 317 LEU A C 1
ATOM 1978 O O . LEU A 1 317 ? 28.232 17.304 44.666 1.00 12.95 317 LEU A O 1
ATOM 1983 N N . LYS A 1 318 ? 26.788 18.589 45.798 1.00 12.12 318 LYS A N 1
ATOM 1984 C CA . LYS A 1 318 ? 25.904 18.681 44.645 1.00 13.04 318 LYS A CA 1
ATOM 1985 C C . LYS A 1 318 ? 26.546 19.526 43.546 1.00 14.67 318 LYS A C 1
ATOM 1986 O O . LYS A 1 318 ? 27.258 20.499 43.812 1.00 13.28 318 LYS A O 1
ATOM 1992 N N . VAL A 1 319 ? 26.212 19.196 42.295 1.00 12.23 319 VAL A N 1
ATOM 1993 C CA . VAL A 1 319 ? 26.592 20.081 41.187 1.00 11.38 319 VAL A CA 1
ATOM 1994 C C . VAL A 1 319 ? 25.731 21.332 41.215 1.00 10.70 319 VAL A C 1
ATOM 1995 O O . VAL A 1 319 ? 24.494 21.241 41.253 1.00 12.93 319 VAL A O 1
ATOM 1999 N N . GLU A 1 320 ? 26.367 22.512 41.162 1.00 11.19 320 GLU A N 1
ATOM 2000 C CA . GLU A 1 320 ? 25.559 23.735 41.123 1.00 12.02 320 GLU A CA 1
ATOM 2001 C C . GLU A 1 320 ? 24.989 24.006 39.734 1.00 12.51 320 GLU A C 1
ATOM 2002 O O . GLU A 1 320 ? 23.879 24.551 39.607 1.00 14.03 320 GLU A O 1
ATOM 2008 N N . GLU A 1 321 ? 25.734 23.651 38.686 1.00 11.66 321 GLU A N 1
ATOM 2009 C CA . GLU A 1 321 ? 25.239 23.793 37.326 1.00 11.66 321 GLU A CA 1
ATOM 2010 C C . GLU A 1 321 ? 26.208 23.083 36.406 1.00 10.47 321 GLU A C 1
ATOM 2011 O O . GLU A 1 321 ? 27.389 22.965 36.735 1.00 11.29 321 GLU A O 1
ATOM 2017 N N . TYR A 1 322 ? 25.703 22.584 35.284 1.00 10.19 322 TYR A N 1
ATOM 2018 C CA . TYR A 1 322 ? 26.560 22.083 34.212 1.00 9.86 322 TYR A CA 1
ATOM 2019 C C . TYR A 1 322 ? 26.907 23.253 33.302 1.00 10.21 322 TYR A C 1
ATOM 2020 O O . TYR A 1 322 ? 26.003 23.892 32.734 1.00 10.73 322 TYR A O 1
ATOM 2029 N N . ILE A 1 323 ? 28.202 23.586 33.246 1.00 9.30 323 ILE A N 1
ATOM 2030 C CA . ILE A 1 323 ? 28.707 24.686 32.435 1.00 9.79 323 ILE A CA 1
ATOM 2031 C C . ILE A 1 323 ? 28.645 24.286 30.965 1.00 9.49 323 ILE A C 1
ATOM 2032 O O . ILE A 1 323 ? 28.883 23.132 30.605 1.00 9.68 323 ILE A O 1
ATOM 2037 N N . THR A 1 324 ? 28.250 25.216 30.114 1.00 9.87 324 THR A N 1
ATOM 2038 C CA . THR A 1 324 ? 27.966 24.825 28.751 1.00 10.18 324 THR A CA 1
ATOM 2039 C C . THR A 1 324 ? 29.248 24.660 27.933 1.00 9.95 324 THR A C 1
ATOM 2040 O O . THR A 1 324 ? 30.304 25.219 28.267 1.00 9.65 324 THR A O 1
ATOM 2044 N N . PRO A 1 325 ? 29.163 23.934 26.825 1.00 10.18 325 PRO A N 1
ATOM 2045 C CA . PRO A 1 325 ? 30.328 23.803 25.943 1.00 10.09 325 PRO A CA 1
ATOM 2046 C C . PRO A 1 325 ? 30.872 25.137 25.478 1.00 10.25 325 PRO A C 1
ATOM 2047 O O . PRO A 1 325 ? 32.099 25.329 25.451 1.00 10.15 325 PRO A O 1
ATOM 2051 N N . GLU A 1 326 ? 29.999 26.079 25.124 1.00 10.75 326 GLU A N 1
ATOM 2052 C CA . GLU A 1 326 ? 30.517 27.343 24.625 1.00 12.43 326 GLU A CA 1
ATOM 2053 C C . GLU A 1 326 ? 31.095 28.187 25.739 1.00 11.42 326 GLU A C 1
ATOM 2054 O O . GLU A 1 326 ? 32.006 28.987 25.482 1.00 11.10 326 GLU A O 1
ATOM 2060 N N . LYS A 1 327 ? 30.600 28.039 26.977 1.00 10.45 327 LYS A N 1
ATOM 2061 C CA . LYS A 1 327 ? 31.215 28.797 28.059 1.00 10.23 327 LYS A CA 1
ATOM 2062 C C . LYS A 1 327 ? 32.612 28.254 28.348 1.00 11.07 327 LYS A C 1
ATOM 2063 O O . LYS A 1 327 ? 33.534 29.040 28.612 1.00 11.30 327 LYS A O 1
ATOM 2069 N N . PHE A 1 328 ? 32.801 26.930 28.247 1.00 9.40 328 PHE A N 1
ATOM 2070 C CA . PHE A 1 328 ? 34.165 26.405 28.369 1.00 9.32 328 PHE A CA 1
ATOM 2071 C C . PHE A 1 328 ? 35.053 26.965 27.263 1.00 10.24 328 PHE A C 1
ATOM 2072 O O . PHE A 1 328 ? 36.239 27.247 27.497 1.00 11.27 328 PHE A O 1
ATOM 2080 N N . LYS A 1 329 ? 34.498 27.135 26.053 1.00 9.64 329 LYS A N 1
ATOM 2081 C CA . LYS A 1 329 ? 35.305 27.693 24.973 1.00 10.58 329 LYS A CA 1
ATOM 2082 C C . LYS A 1 329 ? 35.654 29.148 25.236 1.00 11.33 329 LYS A C 1
ATOM 2083 O O . LYS A 1 329 ? 36.737 29.605 24.833 1.00 13.17 329 LYS A O 1
ATOM 2089 N N . TYR A 1 330 ? 34.771 29.881 25.904 1.00 11.76 330 TYR A N 1
ATOM 2090 C CA . TYR A 1 330 ? 35.107 31.224 26.352 1.00 10.68 330 TYR A CA 1
ATOM 2091 C C . TYR A 1 330 ? 36.306 31.194 27.288 1.00 10.26 330 TYR A C 1
ATOM 2092 O O . TYR A 1 330 ? 37.249 31.975 27.139 1.00 10.61 330 TYR A O 1
ATOM 2101 N N . TRP A 1 331 ? 36.297 30.285 28.260 1.00 9.72 331 TRP A N 1
ATOM 2102 C CA . TRP A 1 331 ? 37.433 30.289 29.186 1.00 9.54 331 TRP A CA 1
ATOM 2103 C C . TRP A 1 331 ? 38.728 29.894 28.508 1.00 10.85 331 TRP A C 1
ATOM 2104 O O . TRP A 1 331 ? 39.800 30.352 28.947 1.00 11.01 331 TRP A O 1
ATOM 2115 N N . GLU A 1 332 ? 38.678 29.039 27.478 1.00 9.54 332 GLU A N 1
ATOM 2116 C CA . GLU A 1 332 ? 39.879 28.767 26.672 1.00 10.26 332 GLU A CA 1
ATOM 2117 C C . GLU A 1 332 ? 40.417 30.051 26.051 1.00 13.29 332 GLU A C 1
ATOM 2118 O O . GLU A 1 332 ? 41.628 30.317 26.074 1.00 12.94 332 GLU A O 1
ATOM 2124 N N . LYS A 1 333 ? 39.523 30.855 25.468 1.00 12.05 333 LYS A N 1
ATOM 2125 C CA . LYS A 1 333 ? 39.918 32.140 24.878 1.00 12.25 333 LYS A CA 1
ATOM 2126 C C . LYS A 1 333 ? 40.548 33.060 25.919 1.00 14.28 333 LYS A C 1
ATOM 2127 O O . LYS A 1 333 ? 41.579 33.696 25.659 1.00 14.35 333 LYS A O 1
ATOM 2133 N N . VAL A 1 334 ? 39.953 33.124 27.119 1.00 12.64 334 VAL A N 1
ATOM 2134 C CA . VAL A 1 334 ? 40.489 33.929 28.206 1.00 13.47 334 VAL A CA 1
ATOM 2135 C C . VAL A 1 334 ? 41.868 33.431 28.577 1.00 11.64 334 VAL A C 1
ATOM 2136 O O . VAL A 1 334 ? 42.788 34.228 28.770 1.00 15.27 334 VAL A O 1
ATOM 2140 N N . GLY A 1 335 ? 42.034 32.108 28.677 1.00 10.87 335 GLY A N 1
ATOM 2141 C CA . GLY A 1 335 ? 43.341 31.570 29.015 1.00 12.10 335 GLY A CA 1
ATOM 2142 C C . GLY A 1 335 ? 44.381 31.942 27.972 1.00 12.37 335 GLY A C 1
ATOM 2143 O O . GLY A 1 335 ? 45.502 32.355 28.311 1.00 14.74 335 GLY A O 1
ATOM 2144 N N . ASN A 1 336 ? 44.002 31.864 26.694 1.00 12.29 336 ASN A N 1
ATOM 2145 C CA . ASN A 1 336 ? 44.917 32.246 25.618 1.00 15.50 336 ASN A CA 1
ATOM 2146 C C . ASN A 1 336 ? 45.331 33.703 25.766 1.00 14.79 336 ASN A C 1
ATOM 2147 O O . ASN A 1 336 ? 46.516 34.047 25.623 1.00 16.49 336 ASN A O 1
ATOM 2152 N N . GLU A 1 337 ? 44.365 34.575 26.057 1.00 14.40 337 GLU A N 1
ATOM 2153 C CA . GLU A 1 337 ? 44.660 35.997 26.161 1.00 18.03 337 GLU A CA 1
ATOM 2154 C C . GLU A 1 337 ? 45.515 36.319 27.376 1.00 17.78 337 GLU A C 1
ATOM 2155 O O . GLU A 1 337 ? 46.344 37.228 27.313 1.00 20.38 337 GLU A O 1
ATOM 2161 N N . LEU A 1 338 ? 45.350 35.590 28.479 1.00 14.50 338 LEU A N 1
ATOM 2162 C CA . LEU A 1 338 ? 46.188 35.815 29.642 1.00 14.21 338 LEU A CA 1
ATOM 2163 C C . LEU A 1 338 ? 47.584 35.225 29.498 1.00 19.10 338 LEU A C 1
ATOM 2164 O O . LEU A 1 338 ? 48.417 35.460 30.382 1.00 18.69 338 LEU A O 1
ATOM 2169 N N . GLY A 1 339 ? 47.832 34.436 28.467 1.00 14.67 339 GLY A N 1
ATOM 2170 C CA . GLY A 1 339 ? 49.168 33.996 28.126 1.00 14.01 339 GLY A CA 1
ATOM 2171 C C . GLY A 1 339 ? 49.539 32.599 28.568 1.00 13.12 339 GLY A C 1
ATOM 2172 O O . GLY A 1 339 ? 50.712 32.237 28.465 1.00 14.12 339 GLY A O 1
ATOM 2173 N N . PHE A 1 340 ? 48.583 31.784 29.006 1.00 12.28 340 PHE A N 1
ATOM 2174 C CA . PHE A 1 340 ? 48.904 30.387 29.268 1.00 10.61 340 PHE A CA 1
ATOM 2175 C C . PHE A 1 340 ? 49.390 29.715 27.995 1.00 10.89 340 PHE A C 1
ATOM 2176 O O . PHE A 1 340 ? 48.877 29.968 26.897 1.00 13.17 340 PHE A O 1
ATOM 2184 N N . HIS A 1 341 ? 50.370 28.821 28.138 1.00 10.63 341 HIS A N 1
ATOM 2185 C CA . HIS A 1 341 ? 50.861 28.124 26.957 1.00 13.89 341 HIS A CA 1
ATOM 2186 C C . HIS A 1 341 ? 49.821 27.183 26.378 1.00 13.52 341 HIS A C 1
ATOM 2187 O O . HIS A 1 341 ? 49.742 27.042 25.149 1.00 15.05 341 HIS A O 1
ATOM 2194 N N . TYR A 1 342 ? 48.977 26.581 27.223 1.00 10.51 342 TYR A N 1
ATOM 2195 C CA . TYR A 1 342 ? 47.715 26.084 26.711 1.00 11.15 342 TYR A CA 1
ATOM 2196 C C . TYR A 1 342 ? 46.683 26.138 27.826 1.00 10.07 342 TYR A C 1
ATOM 2197 O O . TYR A 1 342 ? 47.021 26.145 29.010 1.00 8.19 342 TYR A O 1
ATOM 2206 N N . THR A 1 343 ? 45.413 26.228 27.405 1.00 9.73 343 THR A N 1
ATOM 2207 C CA . THR A 1 343 ? 44.245 26.179 28.296 1.00 9.71 343 THR A CA 1
ATOM 2208 C C . THR A 1 343 ? 43.347 25.082 27.727 1.00 13.24 343 THR A C 1
ATOM 2209 O O . THR A 1 343 ? 42.715 25.273 26.680 1.00 13.77 343 THR A O 1
ATOM 2213 N N . ALA A 1 344 ? 43.350 23.910 28.363 1.00 10.07 344 ALA A N 1
ATOM 2214 C CA . ALA A 1 344 ? 42.436 22.834 27.981 1.00 8.78 344 ALA A CA 1
ATOM 2215 C C . ALA A 1 344 ? 41.120 23.065 28.703 1.00 9.87 344 ALA A C 1
ATOM 2216 O O . ALA A 1 344 ? 41.100 23.115 29.928 1.00 9.95 344 ALA A O 1
ATOM 2218 N N . SER A 1 345 ? 40.016 23.239 27.983 1.00 7.78 345 SER A N 1
ATOM 2219 C CA . SER A 1 345 ? 38.793 23.672 28.655 1.00 8.37 345 SER A CA 1
ATOM 2220 C C . SER A 1 345 ? 37.597 22.993 28.008 1.00 9.83 345 SER A C 1
ATOM 2221 O O . SER A 1 345 ? 37.413 23.082 26.789 1.00 11.11 345 SER A O 1
ATOM 2224 N N . GLY A 1 346 ? 36.787 22.300 28.804 1.00 8.08 346 GLY A N 1
ATOM 2225 C CA . GLY A 1 346 ? 35.622 21.660 28.226 1.00 8.38 346 GLY A CA 1
ATOM 2226 C C . GLY A 1 346 ? 34.959 20.789 29.271 1.00 9.14 346 GLY A C 1
ATOM 2227 O O . GLY A 1 346 ? 35.550 20.466 30.298 1.00 7.72 346 GLY A O 1
ATOM 2228 N N . PRO A 1 347 ? 33.707 20.408 29.042 1.00 9.32 347 PRO A N 1
ATOM 2229 C CA . PRO A 1 347 ? 32.977 19.689 30.106 1.00 9.52 347 PRO A CA 1
ATOM 2230 C C . PRO A 1 347 ? 33.676 18.427 30.562 1.00 10.57 347 PRO A C 1
ATOM 2231 O O . PRO A 1 347 ? 33.716 18.162 31.770 1.00 12.43 347 PRO A O 1
ATOM 2235 N N . LEU A 1 348 ? 34.257 17.667 29.650 1.00 9.41 348 LEU A N 1
ATOM 2236 C CA . LEU A 1 348 ? 34.897 16.395 29.999 1.00 13.12 348 LEU A CA 1
ATOM 2237 C C . LEU A 1 348 ? 36.390 16.533 30.300 1.00 11.23 348 LEU A C 1
ATOM 2238 O O . LEU A 1 348 ? 37.055 15.530 30.586 1.00 13.29 348 LEU A O 1
ATOM 2243 N N . VAL A 1 349 ? 36.923 17.748 30.274 1.00 10.23 349 VAL A N 1
ATOM 2244 C CA . VAL A 1 349 ? 38.337 17.938 30.583 1.00 9.99 349 VAL A CA 1
ATOM 2245 C C . VAL A 1 349 ? 38.638 17.604 32.044 1.00 12.80 349 VAL A C 1
ATOM 2246 O O . VAL A 1 349 ? 37.825 17.832 32.961 1.00 16.15 349 VAL A O 1
ATOM 2250 N N . ARG A 1 350 ? 39.785 16.971 32.241 1.00 18.35 350 ARG A N 1
ATOM 2251 C CA A ARG A 1 350 ? 40.421 16.823 33.536 0.56 17.66 350 ARG A CA 1
ATOM 2252 C CA C ARG A 1 350 ? 40.419 16.887 33.542 0.44 17.67 350 ARG A CA 1
ATOM 2253 C C . ARG A 1 350 ? 41.901 16.993 33.297 1.00 18.31 350 ARG A C 1
ATOM 2254 O O . ARG A 1 350 ? 42.334 17.194 32.167 1.00 14.10 350 ARG A O 1
ATOM 2269 N N . SER A 1 351 ? 42.706 16.905 34.352 1.00 18.23 351 SER A N 1
ATOM 2270 C CA A SER A 1 351 ? 44.093 17.331 34.204 0.54 19.42 351 SER A CA 1
ATOM 2271 C CA B SER A 1 351 ? 44.095 17.312 34.230 0.46 19.49 351 SER A CA 1
ATOM 2272 C C . SER A 1 351 ? 44.805 16.551 33.111 1.00 15.34 351 SER A C 1
ATOM 2273 O O . SER A 1 351 ? 45.600 17.121 32.360 1.00 22.01 351 SER A O 1
ATOM 2278 N N . SER A 1 352 ? 44.507 15.248 32.970 1.00 13.46 352 SER A N 1
ATOM 2279 C CA . SER A 1 352 ? 45.218 14.424 32.011 1.00 9.24 352 SER A CA 1
ATOM 2280 C C . SER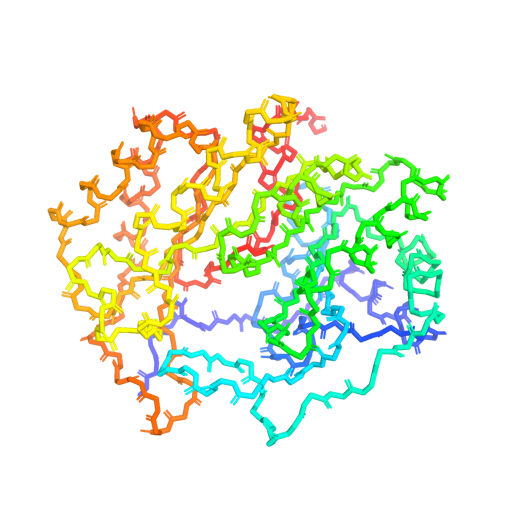 A 1 352 ? 44.616 14.393 30.608 1.00 10.22 352 SER A C 1
ATOM 2281 O O . SER A 1 352 ? 45.233 13.814 29.724 1.00 11.35 352 SER A O 1
ATOM 2284 N N . TYR A 1 353 ? 43.449 15.003 30.390 1.00 10.28 353 TYR A N 1
ATOM 2285 C CA . TYR A 1 353 ? 42.734 14.869 29.120 1.00 8.24 353 TYR A CA 1
ATOM 2286 C C . TYR A 1 353 ? 43.602 15.274 27.930 1.00 8.95 353 TYR A C 1
ATOM 2287 O O . TYR A 1 353 ? 44.005 16.440 27.798 1.00 10.11 353 TYR A O 1
ATOM 2296 N N . LYS A 1 354 ? 43.873 14.291 27.072 1.00 10.44 354 LYS A N 1
ATOM 2297 C CA . LYS A 1 354 ? 44.680 14.476 25.866 1.00 8.60 354 LYS A CA 1
ATOM 2298 C C . LYS A 1 354 ? 45.965 15.237 26.166 1.00 8.77 354 LYS A C 1
ATOM 2299 O O . LYS A 1 354 ? 46.411 16.033 25.353 1.00 10.34 354 LYS A O 1
ATOM 2305 N N . ALA A 1 355 ? 46.540 15.006 27.356 1.00 9.23 355 ALA A N 1
ATOM 2306 C CA . ALA A 1 355 ? 47.660 15.835 27.778 1.00 7.93 355 ALA A CA 1
ATOM 2307 C C . ALA A 1 355 ? 48.794 15.774 26.774 1.00 9.78 355 ALA A C 1
ATOM 2308 O O . ALA A 1 355 ? 49.453 16.786 26.527 1.00 12.09 355 ALA A O 1
ATOM 2310 N N . GLY A 1 356 ? 49.018 14.615 26.171 1.00 9.56 356 GLY A N 1
ATOM 2311 C CA . GLY A 1 356 ? 50.098 14.520 25.194 1.00 9.96 356 GLY A CA 1
ATOM 2312 C C . GLY A 1 356 ? 49.811 15.321 23.944 1.00 13.51 356 GLY A C 1
ATOM 2313 O O . GLY A 1 356 ? 50.735 15.841 23.308 1.00 15.64 356 GLY A O 1
ATOM 2314 N N . GLU A 1 357 ? 48.532 15.433 23.572 1.00 10.17 357 GLU A N 1
ATOM 2315 C CA . GLU A 1 357 ? 48.174 16.215 22.387 1.00 10.92 357 GLU A CA 1
ATOM 2316 C C . GLU A 1 357 ? 48.312 17.701 22.660 1.00 11.43 357 GLU A C 1
ATOM 2317 O O . GLU A 1 357 ? 48.824 18.441 21.809 1.00 12.93 357 GLU A O 1
ATOM 2323 N N . PHE A 1 358 ? 47.876 18.160 23.845 1.00 11.55 358 PHE A N 1
ATOM 2324 C CA . PHE A 1 358 ? 48.070 19.570 24.181 1.00 10.98 358 PHE A CA 1
ATOM 2325 C C . PHE A 1 358 ? 49.549 19.912 24.236 1.00 10.68 358 PHE A C 1
ATOM 2326 O O . PHE A 1 358 ? 49.962 20.998 23.800 1.00 11.72 358 PHE A O 1
ATOM 2334 N N . PHE A 1 359 ? 50.353 19.000 24.770 1.00 10.42 359 PHE A N 1
ATOM 2335 C CA . PHE A 1 359 ? 51.792 19.251 24.872 1.00 9.77 359 PHE A CA 1
ATOM 2336 C C . PHE A 1 359 ? 52.417 19.345 23.485 1.00 11.07 359 PHE A C 1
ATOM 2337 O O . PHE A 1 359 ? 53.152 20.303 23.198 1.00 13.05 359 PHE A O 1
ATOM 2345 N N . LEU A 1 360 ? 52.114 18.377 22.608 1.00 11.12 360 LEU A N 1
ATOM 2346 C CA . LEU A 1 360 ? 52.697 18.393 21.256 1.00 11.09 360 LEU A CA 1
ATOM 2347 C C . LEU A 1 360 ? 52.222 19.595 20.454 1.00 11.03 360 LEU A C 1
ATOM 2348 O O . LEU A 1 360 ? 53.008 20.220 19.740 1.00 13.58 360 LEU A O 1
ATOM 2353 N N . LYS A 1 361 ? 50.944 19.944 20.550 1.00 12.53 361 LYS A N 1
ATOM 2354 C CA . LYS A 1 361 ? 50.457 21.042 19.720 1.00 12.91 361 LYS A CA 1
ATOM 2355 C C . LYS A 1 361 ? 50.955 22.388 20.212 1.00 12.80 361 LYS A C 1
ATOM 2356 O O . LYS A 1 361 ? 51.339 23.255 19.410 1.00 15.39 361 LYS A O 1
ATOM 2362 N N . ASN A 1 362 ? 50.915 22.609 21.521 1.00 12.60 362 ASN A N 1
ATOM 2363 C CA . ASN A 1 362 ? 51.019 23.957 22.062 1.00 13.44 362 ASN A CA 1
ATOM 2364 C C . ASN A 1 362 ? 52.373 24.297 22.662 1.00 15.76 362 ASN A C 1
ATOM 2365 O O . ASN A 1 362 ? 52.649 25.478 22.876 1.00 21.63 362 ASN A O 1
ATOM 2370 N N . LEU A 1 363 ? 53.151 23.302 23.071 1.00 11.82 363 LEU A N 1
ATOM 2371 C CA . LEU A 1 363 ? 54.490 23.548 23.599 1.00 12.54 363 LEU A CA 1
ATOM 2372 C C . LEU A 1 363 ? 55.561 23.151 22.590 1.00 17.03 363 LEU A C 1
ATOM 2373 O O . LEU A 1 363 ? 56.452 23.939 22.272 1.00 18.16 363 LEU A O 1
ATOM 2378 N N . VAL A 1 364 ? 55.495 21.922 22.096 1.00 11.97 364 VAL A N 1
ATOM 2379 C CA . VAL A 1 364 ? 56.443 21.424 21.112 1.00 11.10 364 VAL A CA 1
ATOM 2380 C C . VAL A 1 364 ? 56.178 22.042 19.738 1.00 13.27 364 VAL A C 1
ATOM 2381 O O . VAL A 1 364 ? 57.082 22.126 18.902 1.00 12.76 364 VAL A O 1
ATOM 2385 N N . ALA A 1 365 ? 54.939 22.462 19.474 1.00 14.27 365 ALA A N 1
ATOM 2386 C CA . ALA A 1 365 ? 54.521 22.922 18.135 1.00 15.30 365 ALA A CA 1
ATOM 2387 C C . ALA A 1 365 ? 54.918 21.923 17.048 1.00 14.29 365 ALA A C 1
ATOM 2388 O O . ALA A 1 365 ? 55.483 22.282 16.012 1.00 17.52 365 ALA A O 1
ATOM 2390 N N . LYS A 1 366 ? 54.663 20.645 17.301 1.00 14.11 366 LYS A N 1
ATOM 2391 C CA . LYS A 1 366 ? 55.097 19.598 16.384 1.00 14.45 366 LYS A CA 1
ATOM 2392 C C . LYS A 1 366 ? 54.378 19.708 15.041 1.00 15.86 366 LYS A C 1
ATOM 2393 O O . LYS A 1 366 ? 53.149 19.816 14.989 1.00 19.29 366 LYS A O 1
ATOM 2399 N N . ARG A 1 367 ? 55.155 19.691 13.954 1.00 17.66 367 ARG A N 1
ATOM 2400 C CA . ARG A 1 367 ? 54.573 19.686 12.614 1.00 26.96 367 ARG A CA 1
ATOM 2401 C C . ARG A 1 367 ? 54.135 18.276 12.248 1.00 32.57 367 ARG A C 1
ATOM 2402 O O . ARG A 1 367 ? 54.927 17.333 12.317 1.00 35.26 367 ARG A O 1
ATOM 2410 N N . LYS A 1 368 ? 52.875 18.137 11.855 1.00 45.13 368 LYS A N 1
ATOM 2411 C CA . LYS A 1 36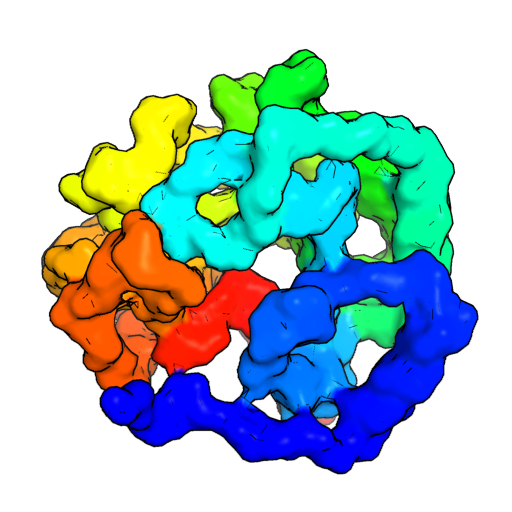8 ? 52.294 16.819 11.607 1.00 43.96 368 LYS A CA 1
ATOM 2412 C C . LYS A 1 368 ? 52.998 16.094 10.461 1.00 45.34 368 LYS A C 1
ATOM 2413 O O . LYS A 1 368 ? 52.808 16.427 9.293 1.00 54.32 368 LYS A O 1
#

Radius of gyration: 17.87 Å; Cα contacts (8 Å, |Δi|>4): 576; chains: 1; bounding box: 47×46×45 Å

Solvent-accessible surface area: 14387 Å² total; per-residue (Å²): 288,96,24,84,79,12,139,66,138,117,48,144,38,182,63,29,81,154,22,66,71,56,8,157,142,42,132,19,136,1,23,15,52,101,50,213,20,62,7,19,22,64,13,0,5,44,15,115,30,46,7,4,1,2,8,5,34,1,5,23,78,30,17,42,46,27,31,131,28,36,82,47,135,79,32,235,104,44,42,124,78,76,87,52,32,2,94,65,13,0,89,10,0,22,124,11,40,4,62,0,0,0,2,14,10,14,26,10,89,74,29,134,43,10,1,0,78,14,3,6,92,0,0,56,68,0,43,144,101,42,98,180,4,32,0,0,0,31,8,23,1,10,97,22,54,93,152,3,0,53,83,0,0,91,16,42,13,36,2,0,0,5,23,0,28,0,0,58,111,26,14,90,73,0,17,36,115,83,24,63,17,92,29,0,20,135,1,0,104,27,0,31,163,39,60,89,135,4,31,0,1,0,8,5,31,2,0,0,44,18,68,55,129,39,2,89,58,2,1,87,31,0,63,139,6,75,0,10,0,0,3,0,4,13,3,69,62,49,72,236,138,15,30,162,34,99,96,73,18,64,39,115,67,0,114,82,5,66,110,6,0,86,121,35,35,10,95,7,5,1,20,9,19,39,15,106,8,14,45,41,1,1,14,43,18,28,122,54,48,76,72,107,221,173

Organism: Homo sapiens (NCBI:txid9606)

Foldseek 3Di:
DDDPQQADDDQDDPQLVLLVVLLVPADFDFCCVVVVARQSSCQRQNDPVRAHETEGEAQDQEDDPCFQQDQGHHDPDGDDHDQCCLQRVLVRCVSSDGQEYEYEYDQDPVDLLRCLQVLLSSLQNNCVSPVRHAYEYEYELSLLPLVSLLSNLVSSHQEYEYEQAEFQVCCVVGPPPSDGNVSSLSSQLSSCVNPVRHAYEYEYEPQQPDDPVRVLVSLLVSVVSVHQEYEYEHRDRNDPSHRDGNDQDDQVVQVVVQVSNVVSHRLGYHTGHSDDRRRSVVVSCCCRPVVDDD

B-factor: mean 21.15, std 9.96, range [7.03, 61.53]

Secondary structure (DSSP, 8-state):
---GGG--PPP--HHHHHHHHHHHTSS---HHHHTT-TTHHHHBTTSTT--BEEEEESS-SEESS--TT--SEE-SSPPPP-TTHHHHHHHHHHHHT-SEEEEE----TTSTTTTHHHHHHHHHHHHHH-TTSEEEEE---GGG-HHHHHHHHTSS-SEEE---BS-GGGHHHHS-TT--HHHHHHHHHHHHHHSTTSEEEEEEEE-SS--HHHHHHHHHHHHHTT--EEEEEE----STTSPPP--PPPHHHHHHHHHHHHHHT-SEEEESTT--TTTTHHHHHHHHTS----

Sequence (294 aa):
RLPPWLKKTEIPMGKNYNKLKNTLRNLNLHTVCEEARCPNIGECWGGGEYATATATIMMLMGDTCTRRGCRFCSSVKTARNPPPLDASEPYNTAKAIAEEWGLDYVVLTSVDRDDMPDGGAEHIAKTVSYLKERNPKILVECLTPDFRRGDLKKAIEKVALSGLDVYAHNVETVPELQSKVRDPRRVNFDQQSLRVLKHAKKVQPDDVISKTSIMLGLGENDEEQVYATMKALREEADVDCLTLGQYMQPTRRRHLKVEEYITPEKFKYWEKVGNELGFHYTASGPLVRRSSSYKAGEFFLKNLVAKRK

InterPro domains:
  IPR003698 Lipoyl synthase [MF_00206] (75-367)
  IPR003698 Lipoyl synthase [PIRSF005963] (66-370)
  IPR003698 Lipoyl synthase [PTHR10949] (31-369)
  IPR003698 Lipoyl synthase [SFLDF00271] (67-362)
  IPR003698 Lipoyl synthase [TIGR00510] (66-366)
  IPR006638 Elp3/MiaA/NifB-like, radical SAM core domain [SM00729] (127-333)
  IPR007197 Radical SAM [PF04055] (133-295)
  IPR007197 Radical SAM [PS51918] (122-341)
  IPR007197 Radical SAM [SFLDS00029] (67-362)
  IPR013785 Aldolase-type TIM barrel [G3DSA:3.20.20.70] (121-330)
  IPR031691 Lipoyl synthase, N-terminal [PF16881] (16-111)
  IPR058240 Radical SAM superfamily [SSF102114] (86-366)

Nearest PDB structures (foldseek):
  4u0p-assembly1_B  TM=9.132E-01  e=4.550E-29  Thermosynechococcus vestitus BP-1
  5exi-assembly1_A  TM=9.616E-01  e=1.406E-28  Mycobacterium tuberculosis H37Rv
  5exk-assembly4_G  TM=9.252E-01  e=2.512E-29  Mycobacterium tuberculosis H37Rv
  4u0o-assembly1_B  TM=9.223E-01  e=4.347E-28  Thermosynechococcus vestitus BP-1
  1olt-assembly1_A  TM=6.619E-01  e=1.129E-05  Escherichia coli K-12

GO terms:
  GO:0005739 mitochondrion (C, HTP)
  GO:0005759 mitochondrial matrix (C, TAS)